Protein AF-A0A3B8STV5-F1 (afdb_monomer_lite)

Structure (mmCIF, N/CA/C/O backbone):
data_AF-A0A3B8STV5-F1
#
_entry.id   AF-A0A3B8STV5-F1
#
loop_
_atom_site.group_PDB
_atom_site.id
_atom_site.type_symbol
_atom_site.label_atom_id
_atom_site.label_alt_id
_atom_site.label_comp_id
_atom_site.label_asym_id
_atom_site.label_entity_id
_atom_site.label_seq_id
_atom_site.pdbx_PDB_ins_code
_atom_site.Cartn_x
_atom_site.Cartn_y
_atom_site.Cartn_z
_atom_site.occupancy
_atom_site.B_iso_or_equiv
_atom_site.auth_seq_id
_atom_site.auth_comp_id
_atom_site.auth_asym_id
_atom_site.auth_atom_id
_atom_site.pdbx_PDB_model_num
ATOM 1 N N . MET A 1 1 ? -71.453 10.300 -43.220 1.00 43.75 1 MET A N 1
ATOM 2 C CA . MET A 1 1 ? -70.550 9.891 -42.126 1.00 43.75 1 MET A CA 1
ATOM 3 C C . MET A 1 1 ? -69.853 11.156 -41.683 1.00 43.75 1 MET A C 1
ATOM 5 O O . MET A 1 1 ? -68.795 11.489 -42.199 1.00 43.75 1 MET A O 1
ATOM 9 N N . ASP A 1 2 ? -70.549 11.920 -40.848 1.00 36.22 2 ASP A N 1
ATOM 10 C CA . ASP A 1 2 ? -70.019 13.140 -40.254 1.00 36.22 2 ASP A CA 1
ATOM 11 C C . ASP A 1 2 ? -69.070 12.731 -39.132 1.00 36.22 2 ASP A C 1
ATOM 13 O O . ASP A 1 2 ? -69.474 12.045 -38.194 1.00 36.22 2 ASP A O 1
ATOM 17 N N . PHE A 1 3 ? -67.793 13.087 -39.267 1.00 41.84 3 PHE A N 1
ATOM 18 C CA . PHE A 1 3 ? -66.842 12.972 -38.170 1.00 41.84 3 PHE A CA 1
ATOM 19 C C . PHE A 1 3 ? -67.103 14.119 -37.197 1.00 41.84 3 PHE A C 1
ATOM 21 O O . PHE A 1 3 ? -66.997 15.297 -37.541 1.00 41.84 3 PHE A O 1
ATOM 28 N N . ASP A 1 4 ? -67.503 13.728 -35.994 1.00 46.12 4 ASP A N 1
ATOM 29 C CA . ASP A 1 4 ? -67.973 14.578 -34.916 1.00 46.12 4 ASP A CA 1
ATOM 30 C C . ASP A 1 4 ? -66.895 15.596 -34.491 1.00 46.12 4 ASP A C 1
ATOM 32 O O . ASP A 1 4 ? -65.868 15.275 -33.894 1.00 46.12 4 ASP A O 1
ATOM 36 N N . THR A 1 5 ? -67.111 16.863 -34.846 1.00 52.78 5 THR A N 1
ATOM 37 C CA . THR A 1 5 ? -66.212 17.989 -34.521 1.00 52.78 5 THR A CA 1
ATOM 38 C C . THR A 1 5 ? -66.166 18.351 -33.028 1.00 52.78 5 THR A C 1
ATOM 40 O O . THR A 1 5 ? -65.400 19.243 -32.645 1.00 52.78 5 THR A O 1
ATOM 43 N N . ASN A 1 6 ? -66.948 17.680 -32.173 1.00 54.12 6 ASN A N 1
ATOM 44 C CA . ASN A 1 6 ? -66.947 17.912 -30.726 1.00 54.12 6 ASN A CA 1
ATOM 45 C C . ASN A 1 6 ? -65.774 17.245 -29.989 1.00 54.12 6 ASN A C 1
ATOM 47 O O . ASN A 1 6 ? -65.261 17.832 -29.033 1.00 54.12 6 ASN A O 1
ATOM 51 N N . ASP A 1 7 ? -65.278 16.096 -30.452 1.00 53.31 7 ASP A N 1
ATOM 52 C CA . ASP A 1 7 ? -64.213 15.373 -29.739 1.00 53.31 7 ASP A CA 1
ATOM 53 C C . ASP A 1 7 ? -62.847 16.067 -29.862 1.00 53.31 7 ASP A C 1
ATOM 55 O O . ASP A 1 7 ? -62.099 16.170 -28.888 1.00 53.31 7 ASP A O 1
ATOM 59 N N . ASN A 1 8 ? -62.554 16.677 -31.017 1.00 51.88 8 ASN A N 1
ATOM 60 C CA . ASN A 1 8 ? -61.321 17.451 -31.210 1.00 51.88 8 ASN A CA 1
ATOM 61 C C . ASN A 1 8 ? -61.283 18.742 -30.374 1.00 51.88 8 ASN A C 1
ATOM 63 O O . ASN A 1 8 ? -60.210 19.153 -29.930 1.00 51.88 8 ASN A O 1
ATOM 67 N N . LYS A 1 9 ? -62.433 19.381 -30.114 1.00 52.81 9 LYS A N 1
ATOM 68 C CA . LYS A 1 9 ? -62.499 20.568 -29.241 1.00 52.81 9 LYS A CA 1
ATOM 69 C C . LYS A 1 9 ? -62.281 20.204 -27.772 1.00 52.81 9 LYS A C 1
ATOM 71 O O . LYS A 1 9 ? -61.619 20.960 -27.063 1.00 52.81 9 LYS A O 1
ATOM 76 N N . ASN A 1 10 ? -62.761 19.036 -27.342 1.00 58.03 10 ASN A N 1
ATOM 77 C CA . ASN A 1 10 ? -62.529 18.533 -25.988 1.00 58.03 10 ASN A CA 1
ATOM 78 C C . ASN A 1 10 ? -61.059 18.160 -25.757 1.00 58.03 10 ASN A C 1
ATOM 80 O O . ASN A 1 10 ? -60.499 18.531 -24.727 1.00 58.03 10 ASN A O 1
ATOM 84 N N . ILE A 1 11 ? -60.399 17.514 -26.725 1.00 60.47 11 ILE A N 1
ATOM 85 C CA . ILE A 1 11 ? -58.975 17.149 -26.607 1.00 60.47 11 ILE A CA 1
ATOM 86 C C . ILE A 1 11 ? -58.087 18.400 -26.547 1.00 60.47 11 ILE A C 1
ATOM 88 O O . ILE A 1 11 ? -57.220 18.500 -25.677 1.00 60.47 11 ILE A O 1
ATOM 92 N N . ILE A 1 12 ? -58.334 19.392 -27.411 1.00 66.44 12 ILE A N 1
ATOM 93 C CA . ILE A 1 12 ? -57.589 20.661 -27.385 1.00 66.44 12 ILE A CA 1
ATOM 94 C C . ILE A 1 12 ? -57.844 21.407 -26.067 1.00 66.44 12 ILE A C 1
ATOM 96 O O . ILE A 1 12 ? -56.900 21.917 -25.464 1.00 66.44 12 ILE A O 1
ATOM 100 N N . GLY A 1 13 ? -59.087 21.419 -25.573 1.00 66.75 13 GLY A N 1
ATOM 101 C CA . GLY A 1 13 ? -59.432 22.017 -24.281 1.00 66.75 13 GLY A CA 1
ATOM 102 C C . GLY A 1 13 ? -58.674 21.387 -23.108 1.00 66.75 13 GLY A C 1
ATOM 103 O O . GLY A 1 13 ? -58.126 22.104 -22.272 1.00 66.75 13 GLY A O 1
ATOM 104 N N . VAL A 1 14 ? -58.564 20.056 -23.080 1.00 66.62 14 VAL A N 1
ATOM 105 C CA . VAL A 1 14 ? -57.832 19.320 -22.036 1.00 66.62 14 VAL A CA 1
ATOM 106 C C . VAL A 1 14 ? -56.326 19.604 -22.090 1.00 66.62 14 VAL A C 1
ATOM 108 O O . VAL A 1 14 ? -55.713 19.823 -21.044 1.00 66.62 14 VAL A O 1
ATOM 111 N N . ILE A 1 15 ? -55.731 19.675 -23.286 1.00 70.06 15 ILE A N 1
ATOM 112 C CA . ILE A 1 15 ? -54.303 19.994 -23.455 1.00 70.06 15 ILE A CA 1
ATOM 113 C C . ILE A 1 15 ? -54.001 21.421 -22.979 1.00 70.06 15 ILE A C 1
ATOM 115 O O . ILE A 1 15 ? -53.024 21.637 -22.263 1.00 70.06 15 ILE A O 1
ATOM 119 N N . VAL A 1 16 ? -54.859 22.392 -23.307 1.00 72.12 16 VAL A N 1
ATOM 120 C CA . VAL A 1 16 ? -54.692 23.787 -22.864 1.00 72.12 16 VAL A CA 1
ATOM 121 C C . VAL A 1 16 ? -54.789 23.901 -21.339 1.00 72.12 16 VAL A C 1
ATOM 123 O O . VAL A 1 16 ? -53.989 24.611 -20.729 1.00 72.12 16 VAL A O 1
ATOM 126 N N . ILE A 1 17 ? -55.706 23.163 -20.705 1.00 71.56 17 ILE A N 1
ATOM 127 C CA . ILE A 1 17 ? -55.832 23.126 -19.239 1.00 71.56 17 ILE A CA 1
ATOM 128 C C . ILE A 1 17 ? -54.584 22.503 -18.596 1.00 71.56 17 ILE A C 1
ATOM 130 O O . ILE A 1 17 ? -54.053 23.062 -17.637 1.00 71.56 17 ILE A O 1
ATOM 134 N N . LEU A 1 18 ? -54.061 21.401 -19.145 1.00 69.44 18 LEU A N 1
ATOM 135 C CA . LEU A 1 18 ? -52.817 20.780 -18.672 1.00 69.44 18 LEU A CA 1
ATOM 136 C C . LEU A 1 18 ? -51.620 21.732 -18.788 1.00 69.44 18 LEU A C 1
ATOM 138 O O . LEU A 1 18 ? -50.868 21.885 -17.825 1.00 69.44 18 LEU A O 1
ATOM 142 N N . CYS A 1 19 ? -51.468 22.433 -19.914 1.00 70.50 19 CYS A N 1
ATOM 143 C CA . CYS A 1 19 ? -50.407 23.428 -20.082 1.00 70.50 19 CYS A CA 1
ATOM 144 C C . CYS A 1 19 ? -50.522 24.579 -19.071 1.00 70.50 19 CYS A C 1
ATOM 146 O O . CYS A 1 19 ? -49.512 24.994 -18.504 1.00 70.50 19 CYS A O 1
ATOM 148 N N . LEU A 1 20 ? -51.736 25.064 -18.791 1.00 70.12 20 LEU A N 1
ATOM 149 C CA . LEU A 1 20 ? -51.958 26.102 -17.780 1.00 70.12 20 LEU A CA 1
ATOM 150 C C . LEU A 1 20 ? -51.598 25.614 -16.368 1.00 70.12 20 LEU A C 1
ATOM 152 O O . LEU A 1 20 ? -50.987 26.366 -15.611 1.00 70.12 20 LEU A O 1
ATOM 156 N N . ILE A 1 21 ? -51.889 24.354 -16.032 1.00 70.44 21 ILE A N 1
ATOM 157 C CA . ILE A 1 21 ? -51.497 23.752 -14.748 1.00 70.44 21 ILE A CA 1
ATOM 158 C C . ILE A 1 21 ? -49.966 23.693 -14.619 1.00 70.44 21 ILE A C 1
ATOM 160 O O . ILE A 1 21 ? -49.429 24.107 -13.592 1.00 70.44 21 ILE A O 1
ATOM 164 N N . PHE A 1 22 ? -49.244 23.267 -15.663 1.00 65.12 22 PHE A N 1
ATOM 165 C CA . PHE A 1 22 ? -47.774 23.232 -15.638 1.00 65.12 22 PHE A CA 1
ATOM 166 C C . PHE A 1 22 ? -47.138 24.628 -15.552 1.00 65.12 22 PHE A C 1
ATOM 168 O O . PHE A 1 22 ? -46.133 24.794 -14.861 1.00 65.12 22 PHE A O 1
ATOM 175 N N . ILE A 1 23 ? -47.739 25.647 -16.176 1.00 69.50 23 ILE A N 1
ATOM 176 C CA . ILE A 1 23 ? -47.278 27.040 -16.064 1.00 69.50 23 ILE A CA 1
ATOM 177 C C . ILE A 1 23 ? -47.503 27.576 -14.644 1.00 69.50 23 ILE A C 1
ATOM 179 O O . ILE A 1 23 ? -46.608 28.211 -14.086 1.00 69.50 23 ILE A O 1
ATOM 183 N N . VAL A 1 24 ? -48.655 27.291 -14.027 1.00 63.97 24 VAL A N 1
ATOM 184 C CA . VAL A 1 24 ? -48.943 27.710 -12.644 1.00 63.97 24 VAL A CA 1
ATOM 185 C C . VAL A 1 24 ? -48.005 27.011 -11.654 1.00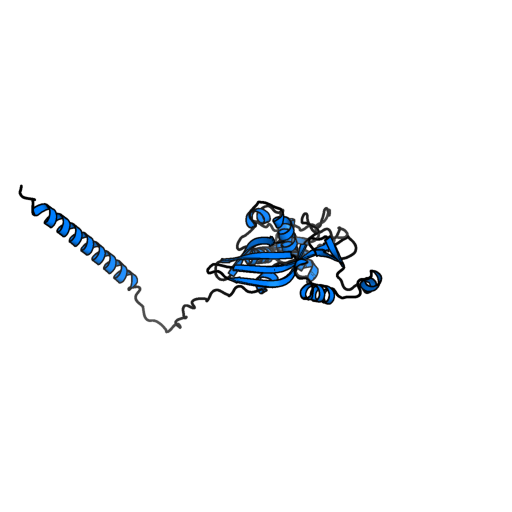 63.97 24 VAL A C 1
ATOM 187 O O . VAL A 1 24 ? -47.423 27.685 -10.806 1.00 63.97 24 VAL A O 1
ATOM 190 N N . ILE A 1 25 ? -47.770 25.701 -11.797 1.00 63.94 25 ILE A N 1
ATOM 191 C CA . ILE A 1 25 ? -46.838 24.950 -10.936 1.00 63.94 25 ILE A CA 1
ATOM 192 C C . ILE A 1 25 ? -45.398 25.457 -11.125 1.00 63.94 25 ILE A C 1
ATOM 194 O O . ILE A 1 25 ? -44.712 25.740 -10.139 1.00 63.94 25 ILE A O 1
ATOM 198 N N . GLY A 1 26 ? -44.960 25.672 -12.369 1.00 55.38 26 GLY A N 1
ATOM 199 C CA . GLY A 1 26 ? -43.635 26.218 -12.681 1.00 55.38 26 GLY A CA 1
ATOM 200 C C . GLY A 1 26 ? -43.421 27.634 -12.136 1.00 55.38 26 GLY A C 1
ATOM 201 O O . GLY A 1 26 ? -42.365 27.928 -11.573 1.00 55.38 26 GLY A O 1
ATOM 202 N N . LEU A 1 27 ? -44.439 28.498 -12.210 1.00 53.44 27 LEU A N 1
ATOM 203 C CA . LEU A 1 27 ? -44.398 29.838 -11.619 1.00 53.44 27 LEU A CA 1
ATOM 204 C C . LEU A 1 27 ? -44.390 29.786 -10.088 1.00 53.44 27 LEU A C 1
ATOM 206 O O . LEU A 1 27 ? -43.652 30.555 -9.475 1.00 53.44 27 LEU A O 1
ATOM 210 N N . THR A 1 28 ? -45.131 28.868 -9.455 1.00 54.84 28 THR A N 1
ATOM 211 C CA . THR A 1 28 ? -45.057 28.696 -7.994 1.00 54.84 28 THR A CA 1
ATOM 212 C C . THR A 1 28 ? -43.688 28.191 -7.540 1.00 54.84 28 THR A C 1
ATOM 214 O O . THR A 1 28 ? -43.182 28.700 -6.545 1.00 54.84 28 THR A O 1
ATOM 217 N N . PHE A 1 29 ? -43.035 27.299 -8.296 1.00 52.25 29 PHE A N 1
ATOM 218 C CA . PHE A 1 29 ? -41.682 26.808 -7.997 1.00 52.25 29 PHE A CA 1
ATOM 219 C C . PHE A 1 29 ? -40.604 27.893 -8.185 1.00 52.25 29 PHE A C 1
ATOM 221 O O . PHE A 1 29 ? -39.670 27.997 -7.389 1.00 52.25 29 PHE A O 1
ATOM 228 N N . LEU A 1 30 ? -40.751 28.766 -9.191 1.00 48.56 30 LEU A N 1
ATOM 229 C CA . LEU A 1 30 ? -39.858 29.915 -9.421 1.00 48.56 30 LEU A CA 1
ATOM 230 C C . LEU A 1 30 ? -40.083 31.072 -8.429 1.00 48.56 30 LEU A C 1
ATOM 232 O O . LEU A 1 30 ? -39.156 31.829 -8.138 1.00 48.56 30 LEU A O 1
ATOM 236 N N . LEU A 1 31 ? -41.297 31.214 -7.887 1.00 44.53 31 LEU A N 1
ATOM 237 C CA . LEU A 1 31 ? -41.623 32.214 -6.864 1.00 44.53 31 LEU A CA 1
ATOM 238 C C . LEU A 1 31 ? -41.222 31.763 -5.449 1.00 44.53 31 LEU A C 1
ATOM 240 O O . LEU A 1 31 ? -40.854 32.617 -4.638 1.00 44.53 31 LEU A O 1
ATOM 244 N N . THR A 1 32 ? -41.229 30.457 -5.149 1.00 47.03 32 THR A N 1
ATOM 245 C CA . THR A 1 32 ? -40.741 29.911 -3.865 1.00 47.03 32 THR A CA 1
ATOM 246 C C . THR A 1 32 ? -39.219 29.783 -3.814 1.00 47.03 32 THR A C 1
ATOM 248 O O . THR A 1 32 ? -38.638 29.988 -2.752 1.00 47.03 32 THR A O 1
ATOM 251 N N . SER A 1 33 ? -38.546 29.580 -4.952 1.00 45.16 33 SER A N 1
ATOM 252 C CA . SER A 1 33 ? -37.073 29.616 -5.042 1.00 45.16 33 SER A CA 1
ATOM 253 C C . SER A 1 33 ? -36.473 31.035 -5.017 1.00 45.16 33 SER A C 1
ATOM 255 O O . SER A 1 33 ? -35.255 31.182 -4.929 1.00 45.16 33 SER A O 1
ATOM 257 N N . LYS A 1 34 ? -37.299 32.098 -5.020 1.00 43.03 34 LYS A N 1
ATOM 258 C CA . LYS A 1 34 ? -36.852 33.508 -4.959 1.00 43.03 34 LYS A CA 1
ATOM 259 C C . LYS A 1 34 ? -37.259 34.294 -3.703 1.00 43.03 34 LYS A C 1
ATOM 261 O O . LYS A 1 34 ? -37.147 35.521 -3.697 1.00 43.03 34 LYS A O 1
ATOM 266 N N . LYS A 1 35 ? -37.673 33.645 -2.607 1.00 35.12 35 LYS A N 1
ATOM 267 C CA . LYS A 1 35 ? -37.913 34.341 -1.324 1.00 35.12 35 LYS A CA 1
ATOM 268 C C . LYS A 1 35 ? -37.429 33.556 -0.102 1.00 35.12 35 LYS A C 1
ATOM 270 O O . LYS A 1 35 ? -38.228 33.060 0.680 1.00 35.12 35 LYS A O 1
ATOM 275 N N . VAL A 1 36 ? -36.125 33.611 0.149 1.00 36.84 36 VAL A N 1
ATOM 276 C CA . VAL A 1 36 ? -35.648 33.884 1.513 1.00 36.84 36 VAL A CA 1
ATOM 277 C C . VAL A 1 36 ? -35.170 35.333 1.493 1.00 36.84 36 VAL A C 1
ATOM 279 O O . VAL A 1 36 ? -34.159 35.658 0.877 1.00 36.84 36 VAL A O 1
ATOM 282 N N . LYS A 1 37 ? -35.988 36.236 2.047 1.00 33.50 37 LYS A N 1
ATOM 283 C CA . LYS A 1 37 ? -35.688 37.668 2.108 1.00 33.50 37 LYS A CA 1
ATOM 284 C C . LYS A 1 37 ? -34.666 37.944 3.208 1.00 33.50 37 LYS A C 1
ATOM 286 O O . LYS A 1 37 ? -34.852 37.568 4.358 1.00 33.50 37 LYS A O 1
ATOM 291 N N . GLN A 1 38 ? -33.647 38.675 2.790 1.00 28.52 38 GLN A N 1
ATOM 292 C CA . GLN A 1 38 ? -32.702 39.475 3.550 1.00 28.52 38 GLN A CA 1
ATOM 293 C C . GLN A 1 38 ? -33.406 40.300 4.649 1.00 28.52 38 GLN A C 1
ATOM 295 O O . GLN A 1 38 ? -34.305 41.090 4.358 1.00 28.52 38 GLN A O 1
ATOM 300 N N . SER A 1 39 ? -32.984 40.111 5.901 1.00 30.09 39 SER A N 1
ATOM 301 C CA . SER A 1 39 ? -33.065 41.120 6.960 1.00 30.09 39 SER A CA 1
ATOM 302 C C . SER A 1 39 ? -31.682 41.762 7.033 1.00 30.09 39 SER A C 1
ATOM 304 O O . SER A 1 39 ? -30.700 41.063 7.270 1.00 30.09 39 SER A O 1
ATOM 306 N N . GLU A 1 40 ? -31.587 43.064 6.773 1.00 33.19 40 GLU A N 1
ATOM 307 C CA . GLU A 1 40 ? -30.342 43.823 6.898 1.00 33.19 40 GLU A CA 1
ATOM 308 C C . GLU A 1 40 ? -29.926 43.944 8.369 1.00 33.19 40 GLU A C 1
ATOM 310 O O . GLU A 1 40 ? -30.540 44.674 9.143 1.00 33.19 40 GLU A O 1
ATOM 315 N N . SER A 1 41 ? -28.833 43.275 8.735 1.00 30.39 41 SER A N 1
ATOM 316 C CA . SER A 1 41 ? -27.881 43.795 9.715 1.00 30.39 41 SER A CA 1
ATOM 317 C C . SER A 1 41 ? -26.471 43.240 9.452 1.00 30.39 41 SER A C 1
ATOM 319 O O . SER A 1 41 ? -26.221 42.041 9.510 1.00 30.39 41 SER A O 1
ATOM 321 N N . ASN A 1 42 ? -25.559 44.178 9.176 1.00 28.22 42 ASN A N 1
ATOM 322 C CA . ASN A 1 42 ? -24.099 44.086 9.033 1.00 28.22 42 ASN A CA 1
ATOM 323 C C . ASN A 1 42 ? -23.507 43.343 7.809 1.00 28.22 42 ASN A C 1
ATOM 325 O O . ASN A 1 42 ? -23.879 42.208 7.509 1.00 28.22 42 ASN A O 1
ATOM 329 N N . PRO A 1 43 ? -22.528 43.956 7.103 1.00 32.03 43 PRO A N 1
ATOM 330 C CA . PRO A 1 43 ? -21.916 43.377 5.914 1.00 32.03 43 PRO A CA 1
ATOM 331 C C . PRO A 1 43 ? -20.980 42.240 6.329 1.00 32.03 43 PRO A C 1
ATOM 333 O O . PRO A 1 43 ? -19.809 42.450 6.635 1.00 32.03 43 PRO A O 1
ATOM 336 N N . THR A 1 44 ? -21.501 41.017 6.337 1.00 36.72 44 THR A N 1
ATOM 337 C CA . THR A 1 44 ? -20.660 39.823 6.420 1.00 36.72 44 THR A CA 1
ATOM 338 C C . THR A 1 44 ? -20.295 39.431 4.996 1.00 36.72 44 THR A C 1
ATOM 340 O O . THR A 1 44 ? -21.172 39.246 4.153 1.00 36.72 44 THR A O 1
ATOM 343 N N . ALA A 1 45 ? -18.993 39.391 4.719 1.00 36.03 45 ALA A N 1
ATOM 344 C CA . ALA A 1 45 ? -18.409 39.119 3.414 1.00 36.03 45 ALA A CA 1
ATOM 345 C C . ALA A 1 45 ? -19.103 37.950 2.693 1.00 36.03 45 ALA A C 1
ATOM 347 O O . ALA A 1 45 ? -19.197 36.843 3.225 1.00 36.03 45 ALA A O 1
ATOM 348 N N . ILE A 1 46 ? -19.551 38.193 1.460 1.00 34.41 46 ILE A N 1
ATOM 349 C CA . ILE A 1 46 ? -19.991 37.142 0.544 1.00 34.41 46 ILE A CA 1
ATOM 350 C C . ILE A 1 46 ? -18.760 36.273 0.265 1.00 34.41 46 ILE A C 1
ATOM 352 O O . ILE A 1 46 ? -17.881 36.663 -0.506 1.00 34.41 46 ILE A O 1
ATOM 356 N N . LYS A 1 47 ? -18.668 35.105 0.911 1.00 39.81 47 LYS A N 1
ATOM 357 C CA . LYS A 1 47 ? -17.763 34.052 0.453 1.00 39.81 47 LYS A CA 1
ATOM 358 C C . LYS A 1 47 ? -18.245 33.635 -0.931 1.00 39.81 47 LYS A C 1
ATOM 360 O O . LYS A 1 47 ? -19.395 33.226 -1.091 1.00 39.81 47 LYS A O 1
ATOM 365 N N . LYS A 1 48 ? -17.368 33.775 -1.926 1.00 35.22 48 LYS A N 1
ATOM 366 C CA . LYS A 1 48 ? -17.510 33.079 -3.204 1.00 35.22 48 LYS A CA 1
ATOM 367 C C . LYS A 1 48 ? -17.808 31.613 -2.890 1.00 35.22 48 LYS A C 1
ATOM 369 O O . LYS A 1 48 ? -17.137 31.022 -2.049 1.00 35.22 48 LYS A O 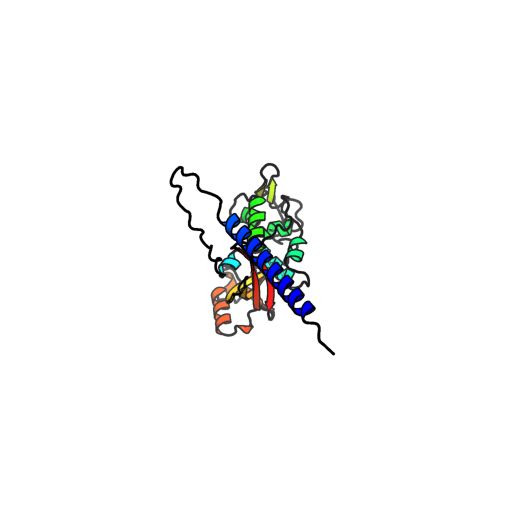1
ATOM 374 N N . ILE A 1 49 ? -18.824 31.054 -3.539 1.00 40.84 49 ILE A N 1
ATOM 375 C CA . ILE A 1 49 ? -18.913 29.605 -3.670 1.00 40.84 49 ILE A CA 1
ATOM 376 C C . ILE A 1 49 ? -17.756 29.267 -4.600 1.00 40.84 49 ILE A C 1
ATOM 378 O O . ILE A 1 49 ? -17.855 29.456 -5.812 1.00 40.84 49 ILE A O 1
ATOM 382 N N . ASP A 1 50 ? -16.624 28.900 -4.009 1.00 37.12 50 ASP A N 1
ATOM 383 C CA . ASP A 1 50 ? -15.575 28.222 -4.741 1.00 37.12 50 ASP A CA 1
ATOM 384 C C . ASP A 1 50 ? -16.222 26.935 -5.251 1.00 37.12 50 ASP A C 1
ATOM 386 O O . ASP A 1 50 ? -16.519 26.018 -4.487 1.00 37.12 50 ASP A O 1
ATOM 390 N N . THR A 1 51 ? -16.528 26.883 -6.546 1.00 42.69 51 THR A N 1
ATOM 391 C CA . THR A 1 51 ? -16.524 25.611 -7.263 1.00 42.69 51 THR A CA 1
ATOM 392 C C . THR A 1 51 ? -15.138 25.039 -7.015 1.00 42.69 51 THR A C 1
ATOM 394 O O . THR A 1 51 ? -14.187 25.452 -7.680 1.00 42.69 51 THR A O 1
ATOM 397 N N . GLU A 1 52 ? -14.997 24.197 -5.988 1.00 47.41 52 GLU A N 1
ATOM 398 C CA . GLU A 1 52 ? -13.778 23.431 -5.769 1.00 47.41 52 GLU A CA 1
ATOM 399 C C . GLU A 1 52 ? -13.560 22.636 -7.049 1.00 47.41 52 GLU A C 1
ATOM 401 O O . GLU A 1 52 ? -14.271 21.680 -7.355 1.00 47.41 52 GLU A O 1
ATOM 406 N N . VAL A 1 53 ? -12.621 23.117 -7.857 1.00 56.16 53 VAL A N 1
ATOM 407 C CA . VAL A 1 53 ? -12.107 22.378 -8.994 1.00 56.16 53 VAL A CA 1
ATOM 408 C C . VAL A 1 53 ? -11.555 21.095 -8.396 1.00 56.16 53 VAL A C 1
ATOM 410 O O . VAL A 1 53 ? -10.646 21.161 -7.567 1.00 56.16 53 VAL A O 1
ATOM 413 N N . ALA A 1 54 ? -12.145 19.955 -8.762 1.00 60.84 54 ALA A N 1
ATOM 414 C CA . ALA A 1 54 ? -11.693 18.655 -8.294 1.00 60.84 54 ALA A CA 1
ATOM 415 C C . ALA A 1 54 ? -10.167 18.580 -8.423 1.00 60.84 54 ALA A C 1
ATOM 417 O O . ALA A 1 54 ? -9.610 18.898 -9.483 1.00 60.84 54 ALA A O 1
ATOM 418 N N . LYS A 1 55 ? -9.487 18.224 -7.325 1.00 72.88 55 LYS A N 1
ATOM 419 C CA . LYS A 1 55 ? -8.028 18.081 -7.308 1.00 72.88 55 LYS A CA 1
ATOM 420 C C . LYS A 1 55 ? -7.634 17.167 -8.476 1.00 72.88 55 LYS A C 1
ATOM 422 O O . LYS A 1 55 ? -8.306 16.162 -8.674 1.00 72.88 55 LYS A O 1
ATOM 427 N N . PRO A 1 56 ? -6.596 17.482 -9.270 1.00 82.38 56 PRO A N 1
ATOM 428 C CA . PRO A 1 56 ? -6.193 16.615 -10.372 1.00 82.38 56 PRO A CA 1
ATOM 429 C C . PRO A 1 56 ? -5.599 15.302 -9.851 1.00 82.38 56 PRO A C 1
ATOM 431 O O . PRO A 1 56 ? -4.865 15.304 -8.862 1.00 82.38 56 PRO A O 1
ATOM 434 N N . LEU A 1 57 ? -5.868 14.189 -10.545 1.00 90.56 57 LEU A N 1
ATOM 435 C CA . LEU A 1 57 ? -5.179 12.920 -10.295 1.00 90.56 57 LEU A CA 1
ATOM 436 C C . LEU A 1 57 ? -3.696 13.094 -10.633 1.00 90.56 57 LEU A C 1
ATOM 438 O O . LEU A 1 57 ? -3.358 13.546 -11.735 1.00 90.56 57 LEU A O 1
ATOM 442 N N . THR A 1 58 ? -2.825 12.761 -9.682 1.00 92.00 58 THR A N 1
ATOM 443 C CA . THR A 1 58 ? -1.367 12.878 -9.816 1.00 92.00 58 THR A CA 1
ATOM 444 C C . THR A 1 58 ? -0.673 11.666 -9.204 1.00 92.00 58 THR A C 1
ATOM 446 O O . THR A 1 58 ? -1.265 10.946 -8.404 1.00 92.00 58 THR A O 1
ATOM 449 N N . GLU A 1 59 ? 0.608 11.483 -9.521 1.00 93.25 59 GLU A N 1
ATOM 450 C CA . GLU A 1 59 ? 1.456 10.436 -8.933 1.00 93.25 59 GLU A CA 1
ATOM 451 C C . GLU A 1 59 ? 1.548 10.497 -7.399 1.00 93.25 59 GLU A C 1
ATOM 453 O O . GLU A 1 59 ? 1.848 9.491 -6.766 1.00 93.25 59 GLU A O 1
ATOM 458 N N . GLN A 1 60 ? 1.224 11.639 -6.778 1.00 92.38 60 GLN A N 1
ATOM 459 C CA . GLN A 1 60 ? 1.20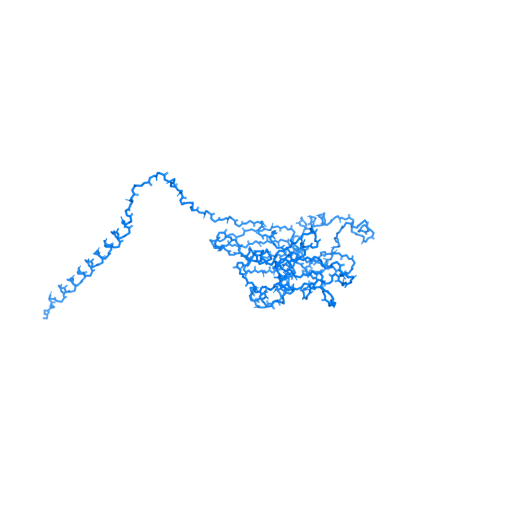9 11.775 -5.319 1.00 92.38 60 GLN A CA 1
ATOM 460 C C . GLN A 1 60 ? 0.227 10.817 -4.638 1.00 92.38 60 GLN A C 1
ATOM 462 O O . GLN A 1 60 ? 0.401 10.511 -3.460 1.00 92.38 60 GLN A O 1
ATOM 467 N N . GLU A 1 61 ? -0.790 10.333 -5.354 1.00 94.00 61 GLU A N 1
ATOM 468 C CA . GLU A 1 61 ? -1.720 9.338 -4.818 1.00 94.00 61 GLU A CA 1
ATOM 469 C C . GLU A 1 61 ? -1.030 7.989 -4.540 1.00 94.00 61 GLU A C 1
ATOM 471 O O . GLU A 1 61 ? -1.446 7.273 -3.631 1.00 94.00 61 GLU A O 1
ATOM 476 N N . LEU A 1 62 ? 0.074 7.679 -5.234 1.00 94.69 62 LEU A N 1
ATOM 477 C CA . LEU A 1 62 ? 0.897 6.495 -4.963 1.00 94.69 62 LEU A CA 1
ATOM 478 C C . LEU A 1 62 ? 1.673 6.627 -3.645 1.00 94.69 62 LEU A C 1
ATOM 480 O O . LEU A 1 62 ? 1.864 5.635 -2.948 1.00 94.69 62 LEU A O 1
ATOM 484 N N . ASN A 1 63 ? 2.065 7.846 -3.256 1.00 92.56 63 ASN A N 1
ATOM 485 C CA . ASN A 1 63 ? 2.841 8.099 -2.031 1.00 92.56 63 ASN A CA 1
ATOM 486 C C . ASN A 1 63 ? 2.041 7.842 -0.746 1.00 92.56 63 ASN A C 1
ATOM 488 O O . ASN A 1 63 ? 2.612 7.792 0.342 1.00 92.56 63 ASN A O 1
ATOM 492 N N . LYS A 1 64 ? 0.717 7.698 -0.856 1.00 93.06 64 LYS A N 1
ATOM 493 C CA . LYS A 1 64 ? -0.141 7.297 0.262 1.00 93.06 64 LYS A CA 1
ATOM 494 C C . LYS A 1 64 ? 0.003 5.808 0.598 1.00 93.06 64 LYS A C 1
ATOM 496 O O . LYS A 1 64 ? -0.347 5.406 1.703 1.00 93.06 64 LYS A O 1
ATOM 501 N N . LEU A 1 65 ? 0.481 4.989 -0.342 1.00 95.31 65 LEU A N 1
ATOM 502 C CA . LEU A 1 65 ? 0.555 3.537 -0.201 1.00 95.31 65 LEU A CA 1
ATOM 503 C C . LEU A 1 65 ? 1.849 3.141 0.516 1.00 95.31 65 LEU A C 1
ATOM 505 O O . LEU A 1 65 ? 2.933 3.177 -0.062 1.00 95.31 65 LEU A O 1
ATOM 509 N N . ASN A 1 66 ? 1.730 2.754 1.784 1.00 92.12 66 ASN A N 1
ATOM 510 C CA . ASN A 1 66 ? 2.852 2.220 2.554 1.00 92.12 66 ASN A CA 1
ATOM 511 C C . ASN A 1 66 ? 3.186 0.767 2.160 1.00 92.12 66 ASN A C 1
ATOM 513 O O . ASN A 1 66 ? 2.483 0.114 1.386 1.00 92.12 66 ASN A O 1
ATOM 517 N N . ASP A 1 67 ? 4.251 0.237 2.758 1.00 89.19 67 ASP A N 1
ATOM 518 C CA . ASP A 1 67 ? 4.703 -1.140 2.557 1.00 89.19 67 ASP A CA 1
ATOM 519 C C . ASP A 1 67 ? 3.619 -2.197 2.803 1.00 89.19 67 ASP A C 1
ATOM 521 O O . ASP A 1 67 ? 3.528 -3.166 2.046 1.00 89.19 67 ASP A O 1
ATOM 525 N N . GLY A 1 68 ? 2.793 -2.015 3.838 1.00 91.00 68 GLY A N 1
ATOM 526 C CA . GLY A 1 68 ? 1.684 -2.917 4.141 1.00 91.00 68 GLY A CA 1
ATOM 527 C C . GLY A 1 68 ? 0.667 -2.949 3.003 1.00 91.00 68 GLY A C 1
ATOM 528 O O . GLY A 1 68 ? 0.270 -4.026 2.557 1.00 91.00 68 GLY A O 1
ATOM 529 N N . PHE A 1 69 ? 0.317 -1.782 2.462 1.00 94.50 69 PHE A N 1
ATOM 530 C CA . PHE A 1 69 ? -0.553 -1.672 1.292 1.00 94.50 69 PHE A CA 1
ATOM 531 C C . PHE A 1 69 ? 0.030 -2.359 0.065 1.00 94.50 69 PHE A C 1
ATOM 533 O O . PHE A 1 69 ? -0.662 -3.143 -0.578 1.00 94.50 69 PHE A O 1
ATOM 540 N N . LEU A 1 70 ? 1.306 -2.129 -0.246 1.00 95.12 70 LEU A N 1
ATOM 541 C CA . LEU A 1 70 ? 1.947 -2.749 -1.409 1.00 95.12 70 LEU A CA 1
ATOM 542 C C . LEU A 1 70 ? 2.028 -4.283 -1.280 1.00 95.12 70 LEU A C 1
ATOM 544 O O . LEU A 1 70 ? 1.938 -4.983 -2.288 1.00 95.12 70 LEU A O 1
ATOM 548 N N . ARG A 1 71 ? 2.143 -4.829 -0.061 1.00 93.50 71 ARG A N 1
ATOM 549 C CA . ARG A 1 71 ? 2.040 -6.281 0.207 1.00 93.50 71 ARG A CA 1
ATOM 550 C C . ARG A 1 71 ? 0.623 -6.813 0.020 1.00 93.50 71 ARG A C 1
ATOM 552 O O . ARG A 1 71 ? 0.430 -7.876 -0.578 1.00 93.50 71 ARG A O 1
ATOM 559 N N . ALA A 1 72 ? -0.370 -6.085 0.523 1.00 94.88 72 ALA A N 1
ATOM 560 C CA . ALA A 1 72 ? -1.766 -6.477 0.382 1.00 94.88 72 ALA A CA 1
ATOM 561 C C . ALA A 1 72 ? -2.235 -6.408 -1.072 1.00 94.88 72 ALA A C 1
ATOM 563 O O . ALA A 1 72 ? -2.927 -7.319 -1.501 1.00 94.88 72 ALA A O 1
ATOM 564 N N . LEU A 1 73 ? -1.807 -5.413 -1.854 1.00 96.25 73 LEU A N 1
ATOM 565 C CA . LEU A 1 73 ? -2.132 -5.325 -3.282 1.00 96.25 73 LEU A CA 1
ATOM 566 C C . LEU A 1 73 ? -1.485 -6.449 -4.101 1.00 96.25 73 LEU A C 1
ATOM 568 O O . LEU A 1 73 ? -2.136 -7.022 -4.973 1.00 96.25 73 LEU A O 1
ATOM 572 N N . TYR A 1 74 ? -0.242 -6.829 -3.783 1.00 94.12 74 TYR A N 1
ATOM 573 C CA . TYR A 1 74 ? 0.362 -8.033 -4.359 1.00 94.12 74 TYR A CA 1
ATOM 574 C C . TYR A 1 74 ? -0.488 -9.277 -4.055 1.00 94.12 74 TYR A C 1
ATOM 576 O O . TYR A 1 74 ? -0.841 -10.027 -4.960 1.00 94.12 74 TYR A O 1
ATOM 584 N N . SER A 1 75 ? -0.869 -9.469 -2.791 1.00 92.69 75 SER A N 1
ATOM 585 C CA . SER A 1 75 ? -1.658 -10.632 -2.365 1.00 92.69 75 SER A CA 1
ATOM 586 C C . SER A 1 75 ? -3.065 -10.633 -2.996 1.00 92.69 75 SER A C 1
ATOM 588 O O . SER A 1 75 ? -3.521 -11.660 -3.496 1.00 92.69 75 SER A O 1
ATOM 590 N N . TYR A 1 76 ? -3.708 -9.464 -3.064 1.00 94.81 76 TYR A N 1
ATOM 591 C CA . TYR A 1 76 ? -4.991 -9.214 -3.724 1.00 94.81 76 TYR A CA 1
ATOM 592 C C . TYR A 1 76 ? -4.987 -9.586 -5.209 1.00 94.81 76 TYR A C 1
ATOM 594 O O . TYR A 1 76 ? -5.952 -10.187 -5.675 1.00 94.81 76 TYR A O 1
ATOM 602 N N . SER A 1 77 ? -3.897 -9.299 -5.934 1.00 92.00 77 SER A N 1
ATOM 603 C CA . SER A 1 77 ? -3.799 -9.551 -7.384 1.00 92.00 77 SER A CA 1
ATOM 604 C C . SER A 1 77 ? -3.947 -11.027 -7.789 1.00 92.00 77 SER A C 1
ATOM 606 O O . SER A 1 77 ? -4.063 -11.342 -8.968 1.00 92.00 77 SER A O 1
ATOM 608 N N . THR A 1 78 ? -3.956 -11.934 -6.808 1.00 86.31 78 THR A N 1
ATOM 609 C CA . THR A 1 78 ? -4.156 -13.381 -6.987 1.00 86.31 78 THR A CA 1
ATOM 610 C C . THR A 1 78 ? -5.558 -13.865 -6.600 1.00 86.31 78 THR A C 1
ATOM 612 O O . THR A 1 78 ? -5.805 -15.069 -6.549 1.00 86.31 78 THR A O 1
ATOM 615 N N . THR A 1 79 ? -6.477 -12.944 -6.305 1.00 87.69 79 THR A N 1
ATOM 616 C CA . THR A 1 79 ? -7.839 -13.235 -5.837 1.00 87.69 79 THR A CA 1
ATOM 617 C C . THR A 1 79 ? -8.888 -12.810 -6.864 1.00 87.69 79 THR A C 1
ATOM 619 O O . THR A 1 79 ? -8.629 -11.956 -7.702 1.00 87.69 79 THR A O 1
ATOM 622 N N . GLU A 1 80 ? -10.088 -13.389 -6.782 1.00 90.00 80 GLU A N 1
ATOM 623 C CA . GLU A 1 80 ? -11.232 -13.021 -7.639 1.00 90.00 80 GLU A CA 1
ATOM 624 C C . GLU A 1 80 ? -12.226 -12.070 -6.939 1.00 90.00 80 GLU A C 1
ATOM 626 O O . GLU A 1 80 ? -13.280 -11.742 -7.482 1.00 90.00 80 GLU A O 1
ATOM 631 N N . THR A 1 81 ? -11.936 -11.661 -5.701 1.00 92.56 81 THR A N 1
ATOM 632 C CA . THR A 1 81 ? -12.789 -10.755 -4.915 1.00 92.56 81 THR A CA 1
ATOM 633 C C . THR A 1 81 ? -12.549 -9.299 -5.292 1.00 92.56 81 THR A C 1
ATOM 635 O O . THR A 1 81 ? -11.486 -8.979 -5.801 1.00 92.56 81 THR A O 1
ATOM 638 N N . ASP A 1 82 ? -13.483 -8.395 -4.984 1.00 94.44 82 ASP A N 1
ATOM 639 C CA . ASP A 1 82 ? -13.212 -6.957 -5.094 1.00 94.44 82 ASP A CA 1
ATOM 640 C C . ASP A 1 82 ? -12.237 -6.473 -4.005 1.00 94.44 82 ASP A C 1
ATOM 642 O O . ASP A 1 82 ? -12.182 -7.031 -2.903 1.00 94.44 82 ASP A O 1
ATOM 646 N N . LEU A 1 83 ? -11.481 -5.410 -4.307 1.00 95.44 83 LEU A N 1
ATOM 647 C CA . LEU A 1 83 ? -10.433 -4.882 -3.429 1.00 95.44 83 LEU A CA 1
ATOM 648 C C . LEU A 1 83 ? -10.943 -4.541 -2.025 1.00 95.44 83 LEU A C 1
ATOM 650 O O . LEU A 1 83 ? -10.297 -4.881 -1.034 1.00 95.44 83 LEU A O 1
ATOM 654 N N . ILE A 1 84 ? -12.097 -3.881 -1.909 1.00 94.31 84 ILE A N 1
ATOM 655 C CA . ILE A 1 84 ? -12.616 -3.454 -0.604 1.00 94.31 84 ILE A CA 1
ATOM 656 C C . ILE A 1 84 ? -13.038 -4.657 0.229 1.00 94.31 84 ILE A C 1
ATOM 658 O O . ILE A 1 84 ? -12.724 -4.702 1.421 1.00 94.31 84 ILE A O 1
ATOM 662 N N . THR A 1 85 ? -13.691 -5.646 -0.373 1.00 95.38 85 THR A N 1
ATOM 663 C CA . THR A 1 85 ? -14.043 -6.898 0.301 1.00 95.38 85 THR A CA 1
ATOM 664 C C . THR A 1 85 ? -12.792 -7.654 0.729 1.00 95.38 85 THR A C 1
ATOM 666 O O . THR A 1 85 ? -12.714 -8.078 1.883 1.00 95.38 85 THR A O 1
ATOM 669 N N . TYR A 1 86 ? -11.784 -7.771 -0.143 1.00 96.00 86 TYR A N 1
ATOM 670 C CA . TYR A 1 86 ? -10.508 -8.403 0.192 1.00 96.00 86 TYR A CA 1
ATOM 671 C C . TYR A 1 86 ? -9.864 -7.746 1.422 1.00 96.00 86 TYR A C 1
ATOM 673 O O . TYR A 1 86 ? -9.610 -8.415 2.425 1.00 96.00 86 TYR A O 1
ATOM 681 N N . LEU A 1 87 ? -9.677 -6.421 1.389 1.00 95.88 87 LEU A N 1
ATOM 682 C CA . LEU A 1 87 ? -9.040 -5.676 2.481 1.00 95.88 87 LEU A CA 1
ATOM 683 C C . LEU A 1 87 ? -9.883 -5.688 3.768 1.00 95.88 87 LEU A C 1
ATOM 685 O O . LEU A 1 87 ? -9.340 -5.724 4.873 1.00 95.88 87 LEU A O 1
ATOM 689 N N . SER A 1 88 ? -11.213 -5.697 3.647 1.00 95.19 88 SER A N 1
ATOM 690 C CA . SER A 1 88 ? -12.128 -5.775 4.794 1.00 95.19 88 SER A CA 1
ATOM 691 C C . SER A 1 88 ? -12.123 -7.146 5.470 1.00 95.19 88 SER A C 1
ATOM 693 O O . SER A 1 88 ? -12.430 -7.226 6.660 1.00 95.19 88 SER A O 1
ATOM 695 N N . ASN A 1 89 ? -11.737 -8.205 4.758 1.00 94.88 89 ASN A N 1
ATOM 696 C CA . ASN A 1 89 ? -11.641 -9.564 5.296 1.00 94.88 89 ASN A CA 1
ATOM 697 C C . ASN A 1 89 ? -10.281 -9.883 5.933 1.00 94.88 89 ASN A C 1
ATOM 699 O O . ASN A 1 89 ? -10.139 -10.935 6.556 1.00 94.88 89 ASN A O 1
ATOM 703 N N . LEU A 1 90 ? -9.298 -8.984 5.828 1.00 93.75 90 LEU A N 1
ATOM 704 C CA . LEU A 1 90 ? -8.032 -9.112 6.547 1.00 93.75 90 LEU A CA 1
ATOM 705 C C . LEU A 1 90 ? -8.254 -9.135 8.069 1.00 93.75 90 LEU A C 1
ATOM 707 O O . LEU A 1 90 ? -9.200 -8.535 8.598 1.00 93.75 90 LEU A O 1
ATOM 711 N N . ASN A 1 91 ? -7.360 -9.801 8.796 1.00 92.94 91 ASN A N 1
ATOM 712 C CA . ASN A 1 91 ? -7.393 -9.779 10.255 1.00 92.94 91 ASN A CA 1
ATOM 713 C C . ASN A 1 91 ? -7.006 -8.386 10.799 1.00 92.94 91 ASN A C 1
ATOM 715 O O . ASN A 1 91 ? -6.458 -7.545 10.082 1.00 92.94 91 ASN A O 1
ATOM 719 N N . ASN A 1 92 ? -7.317 -8.107 12.071 1.00 93.75 92 ASN A N 1
ATOM 720 C CA . ASN A 1 92 ? -7.108 -6.768 12.637 1.00 93.75 92 ASN A CA 1
ATOM 721 C C . ASN A 1 92 ? -5.630 -6.338 12.590 1.00 93.75 92 ASN A C 1
ATOM 723 O O . ASN A 1 92 ? -5.333 -5.193 12.263 1.00 93.75 92 ASN A O 1
ATOM 727 N N . ASN A 1 93 ? -4.709 -7.276 12.819 1.00 92.00 93 ASN A N 1
ATOM 728 C CA . ASN A 1 93 ? -3.269 -7.040 12.798 1.00 92.00 93 ASN A CA 1
ATOM 729 C C . ASN A 1 93 ? -2.781 -6.597 11.403 1.00 92.00 93 ASN A C 1
ATOM 731 O O . ASN A 1 93 ? -2.095 -5.586 11.259 1.00 92.00 93 ASN A O 1
ATOM 735 N N . GLN A 1 94 ? -3.226 -7.290 10.351 1.00 93.25 94 GLN A N 1
ATOM 736 C CA . GLN A 1 94 ? -2.970 -6.909 8.960 1.00 93.25 94 GLN A CA 1
ATOM 737 C C . GLN A 1 94 ? -3.544 -5.525 8.643 1.00 93.25 94 GLN A C 1
ATOM 739 O O . GLN A 1 94 ? -2.865 -4.704 8.030 1.00 93.25 94 GLN A O 1
ATOM 744 N N . LYS A 1 95 ? -4.766 -5.222 9.092 1.00 94.88 95 LYS A N 1
ATOM 745 C CA . LYS A 1 95 ? -5.391 -3.913 8.856 1.00 94.88 95 LYS A CA 1
ATOM 746 C C . LYS A 1 95 ? -4.669 -2.770 9.575 1.00 94.88 95 LYS A C 1
ATOM 748 O O . LYS A 1 95 ? -4.510 -1.702 8.989 1.00 94.88 95 LYS A O 1
ATOM 753 N N . LEU A 1 96 ? -4.191 -2.985 10.803 1.00 94.62 96 LEU A N 1
ATOM 754 C CA . LEU A 1 96 ? -3.321 -2.033 11.505 1.00 94.62 96 LEU A CA 1
ATOM 755 C C . LEU A 1 96 ? -2.026 -1.789 10.716 1.00 94.62 96 LEU A C 1
ATOM 757 O O . LEU A 1 96 ? -1.582 -0.645 10.606 1.00 94.62 96 LEU A O 1
ATOM 761 N N . TYR A 1 97 ? -1.464 -2.832 10.096 1.00 92.88 97 TYR A N 1
ATOM 762 C CA . TYR A 1 97 ? -0.289 -2.696 9.238 1.00 92.88 97 TYR A CA 1
ATOM 763 C C . TYR A 1 97 ? -0.563 -1.869 7.974 1.00 92.88 97 TYR A C 1
ATOM 765 O O . TYR A 1 97 ? 0.204 -0.952 7.677 1.00 92.88 97 TYR A O 1
ATOM 773 N N . LEU A 1 98 ? -1.697 -2.092 7.295 1.00 93.94 98 LEU A N 1
ATOM 774 C CA . LEU A 1 98 ? -2.160 -1.210 6.208 1.00 93.94 98 LEU A CA 1
ATOM 775 C C . LEU A 1 98 ? -2.330 0.238 6.679 1.00 93.94 98 LEU A C 1
ATOM 777 O O . LEU A 1 98 ? -2.041 1.179 5.945 1.00 93.94 98 LEU A O 1
ATOM 781 N N . GLY A 1 99 ? -2.773 0.402 7.923 1.00 93.25 99 GLY A N 1
ATOM 782 C CA . GLY A 1 99 ? -2.945 1.662 8.634 1.00 93.25 99 GLY A CA 1
ATOM 783 C C . GLY A 1 99 ? -1.668 2.414 9.006 1.00 93.25 99 GLY A C 1
ATOM 784 O O . GLY A 1 99 ? -1.760 3.512 9.558 1.00 93.25 99 GLY A O 1
ATOM 785 N N . ASP A 1 100 ? -0.498 1.855 8.682 1.00 91.44 100 ASP A N 1
ATOM 786 C CA . ASP A 1 100 ? 0.826 2.417 8.956 1.00 91.44 100 ASP A CA 1
ATOM 787 C C . ASP A 1 100 ? 1.236 2.398 10.441 1.00 91.44 100 ASP A C 1
ATOM 789 O O . ASP A 1 100 ? 1.977 3.265 10.910 1.00 91.44 100 ASP A O 1
ATOM 793 N N . ILE A 1 101 ? 0.789 1.384 11.195 1.00 92.69 101 ILE A N 1
ATOM 794 C CA . ILE A 1 101 ? 1.165 1.187 12.610 1.00 92.69 101 ILE A CA 1
ATOM 795 C C . ILE A 1 101 ? 2.690 1.170 12.833 1.00 92.69 101 ILE A C 1
ATOM 797 O O . ILE A 1 101 ? 3.179 1.593 13.879 1.00 92.69 101 ILE A O 1
ATOM 801 N N . MET A 1 102 ? 3.470 0.761 11.826 1.00 89.19 102 MET A N 1
ATOM 802 C CA . MET A 1 102 ? 4.934 0.699 11.898 1.00 89.19 102 MET A CA 1
ATOM 803 C C . MET A 1 102 ? 5.608 2.075 12.014 1.00 89.19 102 MET A C 1
ATOM 805 O O . MET A 1 102 ? 6.768 2.143 12.430 1.00 89.19 102 MET A O 1
ATOM 809 N N . LYS A 1 103 ? 4.897 3.184 11.749 1.00 87.88 103 LYS A N 1
ATOM 810 C CA . LYS A 1 103 ? 5.382 4.540 12.069 1.00 87.88 103 LYS A CA 1
ATOM 811 C C . LYS A 1 103 ? 5.729 4.713 13.543 1.00 87.88 103 LYS A C 1
ATOM 813 O O . LYS A 1 103 ? 6.648 5.470 13.848 1.00 87.88 103 LYS A O 1
ATOM 818 N N . VAL A 1 104 ? 5.047 3.991 14.436 1.00 86.75 104 VAL A N 1
ATOM 819 C CA . VAL A 1 104 ? 5.337 4.011 15.875 1.00 86.75 104 VAL A CA 1
ATOM 820 C C . VAL A 1 104 ? 6.793 3.613 16.140 1.00 86.75 104 VAL A C 1
ATOM 822 O O . VAL A 1 104 ? 7.491 4.313 16.870 1.00 86.75 104 VAL A O 1
ATOM 825 N N . LYS A 1 105 ? 7.284 2.562 15.464 1.00 82.38 105 LYS A N 1
ATOM 826 C CA . LYS A 1 105 ? 8.689 2.120 15.513 1.00 82.38 105 LYS A CA 1
ATOM 827 C C . LYS A 1 105 ? 9.621 3.132 14.846 1.00 82.38 105 LYS A C 1
ATOM 829 O O . LYS A 1 105 ? 10.594 3.568 15.451 1.00 82.38 105 LYS A O 1
ATOM 834 N N . ASN A 1 106 ? 9.331 3.491 13.596 1.00 78.19 106 ASN A N 1
ATOM 835 C CA . ASN A 1 106 ? 10.281 4.218 12.746 1.00 78.19 106 ASN A CA 1
ATOM 836 C C . ASN A 1 106 ? 10.536 5.654 13.214 1.00 78.19 106 ASN A C 1
ATOM 838 O O . ASN A 1 106 ? 11.650 6.153 13.077 1.00 78.19 106 ASN A O 1
ATOM 842 N N . ASN A 1 107 ? 9.517 6.305 13.777 1.00 77.56 107 ASN A N 1
ATOM 843 C CA . ASN A 1 107 ? 9.603 7.703 14.193 1.00 77.56 107 ASN A CA 1
ATOM 844 C C . ASN A 1 107 ? 9.698 7.863 15.715 1.00 77.56 107 ASN A C 1
ATOM 846 O O . ASN A 1 107 ? 9.844 8.986 16.192 1.00 77.56 107 ASN A O 1
ATOM 850 N N . ASN A 1 108 ? 9.610 6.762 16.472 1.00 71.69 108 ASN A N 1
ATOM 851 C CA . ASN A 1 108 ? 9.513 6.765 17.931 1.00 71.69 108 ASN A CA 1
ATOM 852 C C . ASN A 1 108 ? 8.398 7.704 18.446 1.00 71.69 108 ASN A C 1
ATOM 854 O O . ASN A 1 108 ? 8.589 8.489 19.377 1.00 71.69 108 ASN A O 1
ATOM 858 N N . THR A 1 109 ? 7.236 7.664 17.788 1.00 79.12 109 THR A N 1
ATOM 859 C CA . THR A 1 109 ? 6.067 8.513 18.076 1.00 79.12 109 THR A CA 1
ATOM 860 C C . THR A 1 109 ? 4.857 7.667 18.452 1.00 79.12 109 THR A C 1
ATOM 862 O O . THR A 1 109 ? 4.701 6.563 17.936 1.00 79.12 109 THR A O 1
ATOM 865 N N . SER A 1 110 ? 3.950 8.191 19.283 1.00 83.81 110 SER A N 1
ATOM 866 C CA . SER A 1 110 ? 2.620 7.590 19.416 1.00 83.81 110 SER A CA 1
ATOM 867 C C . SER A 1 110 ? 1.807 7.807 18.139 1.00 83.81 110 SER A C 1
ATOM 869 O O . SER A 1 110 ? 1.989 8.792 17.421 1.00 83.81 110 SER A O 1
ATOM 871 N N . LEU A 1 111 ? 0.912 6.867 17.855 1.00 92.81 111 LEU A N 1
ATOM 872 C CA . LEU A 1 111 ? -0.070 6.969 16.780 1.00 92.81 111 LEU A CA 1
ATOM 873 C C . LEU A 1 111 ? -1.438 6.660 17.378 1.00 92.81 111 LEU A C 1
ATOM 875 O O . LEU A 1 111 ? -1.549 5.706 18.148 1.00 92.81 111 LEU A O 1
ATOM 879 N N . SER A 1 112 ? -2.469 7.441 17.066 1.00 95.56 112 SER A N 1
ATOM 880 C CA . SER A 1 112 ? -3.816 7.127 17.544 1.00 95.56 112 SER A CA 1
ATOM 881 C C . SER A 1 112 ? -4.531 6.160 16.599 1.00 95.56 112 SER A C 1
ATOM 883 O O . SER A 1 112 ? -4.275 6.121 15.392 1.00 95.56 112 SER A O 1
ATOM 885 N N . ILE A 1 113 ? -5.497 5.406 17.124 1.00 96.31 113 ILE A N 1
ATOM 886 C CA . ILE A 1 113 ? -6.403 4.599 16.294 1.00 96.31 113 ILE A CA 1
ATOM 887 C C . ILE A 1 113 ? -7.176 5.455 15.280 1.00 96.31 113 ILE A C 1
ATOM 889 O O . ILE A 1 113 ? -7.487 4.991 14.184 1.00 96.31 113 ILE A O 1
ATOM 893 N N . ALA A 1 114 ? -7.453 6.719 15.614 1.00 95.69 114 ALA A N 1
ATOM 894 C CA . ALA A 1 114 ? -8.086 7.662 14.701 1.00 95.69 114 ALA A CA 1
ATOM 895 C C . ALA A 1 114 ? -7.168 8.012 13.520 1.00 95.69 114 ALA A C 1
ATOM 897 O O . ALA A 1 114 ? -7.640 8.044 12.386 1.00 95.69 114 ALA A O 1
ATOM 898 N N . ASP A 1 115 ? -5.865 8.199 13.754 1.00 94.94 115 ASP A N 1
ATOM 899 C CA . ASP A 1 115 ? -4.891 8.460 12.685 1.00 94.94 115 ASP A CA 1
ATOM 900 C C . ASP A 1 115 ? -4.802 7.279 11.719 1.00 94.94 115 ASP A C 1
ATOM 902 O O . ASP A 1 115 ? -4.853 7.464 10.504 1.00 94.94 115 ASP A O 1
ATOM 906 N N . ILE A 1 116 ? -4.749 6.056 12.253 1.00 95.44 116 ILE A N 1
ATOM 907 C CA . ILE A 1 116 ? -4.754 4.822 11.457 1.00 95.44 116 ILE A CA 1
ATOM 908 C C . ILE A 1 116 ? -6.012 4.738 10.586 1.00 95.44 116 ILE A C 1
ATOM 910 O O . ILE A 1 116 ? -5.921 4.514 9.376 1.00 95.44 116 ILE A O 1
ATOM 914 N N . LYS A 1 117 ? -7.192 4.956 11.178 1.00 96.12 117 LYS A N 1
ATOM 915 C CA . LYS A 1 117 ? -8.459 4.963 10.436 1.00 96.12 117 LYS A CA 1
ATOM 916 C C . LYS A 1 117 ? -8.473 6.036 9.353 1.00 96.12 117 LYS A C 1
ATOM 918 O O . LYS A 1 117 ? -8.859 5.750 8.224 1.00 96.12 117 LYS A O 1
ATOM 923 N N . ASN A 1 118 ? -8.011 7.244 9.667 1.00 94.88 118 ASN A N 1
ATOM 924 C CA . ASN A 1 118 ? -7.951 8.346 8.713 1.00 94.88 118 ASN A CA 1
ATOM 925 C C . ASN A 1 118 ? -6.995 8.045 7.553 1.00 94.88 118 ASN A C 1
ATOM 927 O O . ASN A 1 118 ? -7.345 8.318 6.409 1.00 94.88 118 ASN A O 1
ATOM 931 N N . ASN A 1 119 ? -5.832 7.436 7.810 1.00 94.25 119 ASN A N 1
ATOM 932 C CA . ASN A 1 119 ? -4.908 7.011 6.753 1.00 94.25 119 ASN A CA 1
ATOM 933 C C . ASN A 1 119 ? -5.597 6.070 5.760 1.00 94.25 119 ASN A C 1
ATOM 935 O O . ASN A 1 119 ? -5.482 6.250 4.550 1.00 94.25 119 ASN A O 1
ATOM 939 N N . LEU A 1 120 ? -6.364 5.107 6.266 1.00 95.38 120 LEU A N 1
ATOM 940 C CA . LEU A 1 120 ? -7.071 4.139 5.433 1.00 95.38 120 LEU A CA 1
ATOM 941 C C . LEU A 1 120 ? -8.254 4.745 4.698 1.00 95.38 120 LEU A C 1
ATOM 943 O O . LEU A 1 120 ? -8.413 4.489 3.510 1.00 95.38 120 LEU A O 1
ATOM 947 N N . ILE A 1 121 ? -9.041 5.592 5.356 1.00 94.75 121 ILE A N 1
ATOM 948 C CA . ILE A 1 121 ? -10.139 6.323 4.715 1.00 94.75 121 ILE A CA 1
ATOM 949 C C . ILE A 1 121 ? -9.594 7.234 3.604 1.00 94.75 121 ILE A C 1
ATOM 951 O O . ILE A 1 121 ? -10.194 7.319 2.538 1.00 94.75 121 ILE A O 1
ATOM 955 N N . ASN A 1 122 ? -8.423 7.846 3.790 1.00 93.44 122 ASN A N 1
ATOM 956 C CA . ASN A 1 122 ? -7.777 8.681 2.770 1.00 93.44 122 ASN A CA 1
ATOM 957 C C . ASN A 1 122 ? -7.289 7.901 1.536 1.00 93.44 122 ASN A C 1
ATOM 959 O O . ASN A 1 122 ? -6.990 8.522 0.509 1.00 93.44 122 ASN A O 1
ATOM 963 N N . ILE A 1 123 ? -7.167 6.575 1.647 1.00 95.44 123 ILE A N 1
ATOM 964 C CA . ILE A 1 123 ? -6.767 5.676 0.559 1.00 95.44 123 ILE A CA 1
ATOM 965 C C . ILE A 1 123 ? -7.993 4.991 -0.044 1.00 95.44 123 ILE A C 1
ATOM 967 O O . ILE A 1 123 ? -8.130 4.977 -1.256 1.00 95.44 123 ILE A O 1
ATOM 971 N N . LEU A 1 124 ? -8.885 4.440 0.777 1.00 95.06 124 LEU A N 1
ATOM 972 C CA . LEU A 1 124 ? -9.980 3.553 0.363 1.00 95.06 124 LEU A CA 1
ATOM 973 C C . LEU A 1 124 ? -11.348 4.238 0.331 1.00 95.06 124 LEU A C 1
ATOM 975 O O . LEU A 1 124 ? -12.303 3.697 -0.217 1.00 95.06 124 LEU A O 1
ATOM 979 N N . GLY A 1 125 ? -11.481 5.397 0.975 1.00 92.12 125 GLY A N 1
ATOM 980 C CA . GLY A 1 125 ? -12.765 6.071 1.166 1.00 92.12 125 GLY A CA 1
ATOM 981 C C . GLY A 1 125 ? -13.716 5.373 2.140 1.00 92.12 125 GLY A C 1
ATOM 982 O O . GLY A 1 125 ? -14.872 5.779 2.222 1.00 92.12 125 GLY A O 1
ATOM 983 N N . ASN A 1 126 ? -13.269 4.336 2.857 1.00 88.88 126 ASN A N 1
ATOM 984 C CA . ASN A 1 126 ? -14.117 3.520 3.726 1.00 88.88 126 ASN A CA 1
ATOM 985 C C . ASN A 1 126 ? -13.403 3.092 5.023 1.00 88.88 126 ASN A C 1
ATOM 987 O O . ASN A 1 126 ? -12.184 2.911 5.033 1.00 88.88 126 ASN A O 1
ATOM 991 N N . ASP A 1 127 ? -14.170 2.885 6.102 1.00 91.62 127 ASP A N 1
ATOM 992 C CA . ASP A 1 127 ? -13.687 2.216 7.317 1.00 91.62 127 ASP A CA 1
ATOM 993 C C . ASP A 1 127 ? -13.765 0.696 7.112 1.00 91.62 127 ASP A C 1
ATOM 995 O O . ASP A 1 127 ? -14.844 0.106 7.053 1.00 91.62 127 ASP A O 1
ATOM 999 N N . ILE A 1 128 ? -12.604 0.043 7.044 1.00 94.62 128 ILE A N 1
ATOM 1000 C CA . ILE A 1 128 ? -12.482 -1.421 6.931 1.00 94.62 128 ILE A CA 1
ATOM 1001 C C . ILE A 1 128 ? -12.631 -2.142 8.290 1.00 94.62 128 ILE A C 1
ATOM 1003 O O . ILE A 1 128 ? -12.177 -3.276 8.471 1.00 94.62 128 ILE A O 1
ATOM 1007 N N . SER A 1 129 ? -13.300 -1.493 9.250 1.00 94.25 129 SER A N 1
ATOM 1008 C CA . SER A 1 129 ? -13.667 -1.996 10.580 1.00 94.25 129 SER A CA 1
ATOM 1009 C C . SER A 1 129 ? -12.471 -2.345 11.468 1.00 94.25 129 SER A C 1
ATOM 1011 O O . SER A 1 129 ? -12.411 -3.429 12.051 1.00 94.25 129 SER A O 1
ATOM 1013 N N . ILE A 1 130 ? -11.513 -1.422 11.578 1.00 94.19 130 ILE A N 1
ATOM 1014 C CA . ILE A 1 130 ? -10.340 -1.591 12.453 1.00 94.19 130 ILE A CA 1
ATOM 1015 C C . ILE A 1 130 ? -10.694 -1.348 13.913 1.00 94.19 130 ILE A C 1
ATOM 1017 O O . ILE A 1 130 ? -11.440 -0.418 14.246 1.00 94.19 130 ILE A O 1
ATOM 1021 N N . LYS A 1 131 ? -10.085 -2.158 14.779 1.00 95.31 131 LYS A N 1
ATOM 1022 C CA . LYS A 1 131 ? -10.155 -2.052 16.233 1.00 95.31 131 LYS A CA 1
ATOM 1023 C C . LYS A 1 131 ? -8.803 -1.653 16.819 1.00 95.31 131 LYS A C 1
ATOM 1025 O O . LYS A 1 131 ? -7.756 -2.074 16.331 1.00 95.31 131 LYS A O 1
ATOM 1030 N N . GLY A 1 132 ? -8.852 -0.857 17.884 1.00 95.81 132 GLY A N 1
ATOM 1031 C CA . GLY A 1 132 ? -7.695 -0.610 18.736 1.00 95.81 132 GLY A CA 1
ATOM 1032 C C . GLY A 1 132 ? -7.434 -1.840 19.595 1.00 95.81 132 GLY A C 1
ATOM 1033 O O . GLY A 1 132 ? -8.159 -2.085 20.554 1.00 95.81 132 GLY A O 1
ATOM 1034 N N . GLU A 1 133 ? -6.453 -2.634 19.193 1.00 95.81 133 GLU A N 1
ATOM 1035 C CA . GLU A 1 133 ? -6.002 -3.852 19.862 1.00 95.81 133 GLU A CA 1
ATOM 1036 C C . GLU A 1 133 ? -4.485 -3.923 19.695 1.00 95.81 133 GLU A C 1
ATOM 1038 O O . GLU A 1 133 ? -3.943 -3.326 18.766 1.00 95.81 133 GLU A O 1
ATOM 1043 N N . ASP A 1 134 ? -3.803 -4.645 20.575 1.00 94.81 134 ASP A N 1
ATOM 1044 C CA . ASP A 1 134 ? -2.362 -4.842 20.472 1.00 94.81 134 ASP A CA 1
ATOM 1045 C C . ASP A 1 134 ? -1.941 -5.389 19.095 1.00 94.81 134 ASP A C 1
ATOM 1047 O O . ASP A 1 134 ? -2.623 -6.223 18.494 1.00 94.81 134 ASP A O 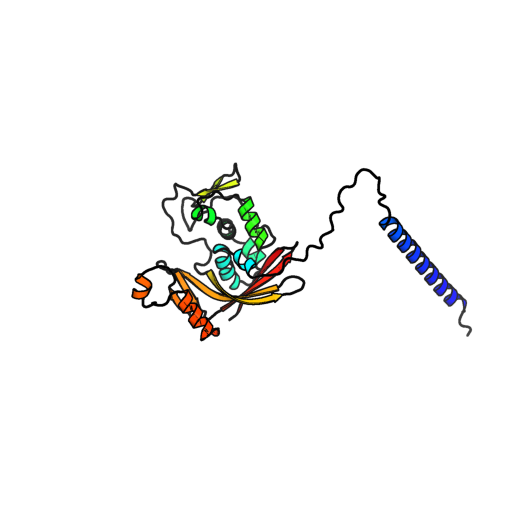1
ATOM 1051 N N . TYR A 1 135 ? -0.791 -4.928 18.607 1.00 92.50 135 TYR A N 1
ATOM 1052 C CA . TYR A 1 135 ? -0.226 -5.339 17.325 1.00 92.50 135 TYR A CA 1
ATOM 1053 C C . TYR A 1 135 ? 0.927 -6.321 17.540 1.00 92.50 135 TYR A C 1
ATOM 1055 O O . TYR A 1 135 ? 1.874 -6.044 18.284 1.00 92.50 135 TYR A O 1
ATOM 1063 N N . TYR A 1 136 ? 0.860 -7.456 16.851 1.00 88.75 136 TYR A N 1
ATOM 1064 C CA . TYR A 1 136 ? 1.799 -8.573 16.959 1.00 88.75 136 TYR A CA 1
ATOM 1065 C C . TYR A 1 136 ? 2.585 -8.731 15.654 1.00 88.75 136 TYR A C 1
ATOM 1067 O O . TYR A 1 136 ? 2.097 -8.404 14.575 1.00 88.75 136 TYR A O 1
ATOM 1075 N N . ILE A 1 137 ? 3.807 -9.251 15.719 1.00 81.56 137 ILE A N 1
ATOM 1076 C CA . ILE A 1 137 ? 4.572 -9.631 14.523 1.00 81.56 137 ILE A CA 1
ATOM 1077 C C . ILE A 1 137 ? 4.798 -11.140 14.575 1.00 81.56 137 ILE A C 1
ATOM 1079 O O . ILE A 1 137 ? 5.277 -11.659 15.581 1.00 81.56 137 ILE A O 1
ATOM 1083 N N . GLY A 1 138 ? 4.441 -11.836 13.493 1.00 76.69 138 GLY A N 1
ATOM 1084 C CA . GLY A 1 138 ? 4.491 -13.296 13.429 1.00 76.69 138 GLY A CA 1
ATOM 1085 C C . GLY A 1 138 ? 3.703 -13.959 14.564 1.00 76.69 138 GLY A C 1
ATOM 1086 O O . GLY A 1 138 ? 2.639 -13.485 14.955 1.00 76.69 138 GLY A O 1
ATOM 1087 N N . GLU A 1 139 ? 4.259 -15.039 15.108 1.00 73.06 139 GLU A N 1
ATOM 1088 C CA . GLU A 1 139 ? 3.683 -15.815 16.217 1.00 73.06 139 GLU A CA 1
ATOM 1089 C C . GLU A 1 139 ? 4.232 -15.385 17.595 1.00 73.06 139 GLU A C 1
ATOM 1091 O O . GLU A 1 139 ? 4.392 -16.209 18.493 1.00 73.06 139 GLU A O 1
ATOM 1096 N N . ALA A 1 140 ? 4.585 -14.107 17.771 1.00 79.12 140 ALA A N 1
ATOM 1097 C CA . ALA A 1 140 ? 5.146 -13.626 19.034 1.00 79.12 140 ALA A CA 1
ATOM 1098 C C . ALA A 1 140 ? 4.148 -13.751 20.203 1.00 79.12 140 ALA A C 1
ATOM 1100 O O . ALA A 1 140 ? 2.978 -13.391 20.079 1.00 79.12 140 ALA A O 1
ATOM 1101 N N . GLU A 1 141 ? 4.631 -14.198 21.367 1.00 82.75 141 GLU A N 1
ATOM 1102 C CA . GLU A 1 141 ? 3.815 -14.301 22.590 1.00 82.75 141 GLU A CA 1
ATOM 1103 C C . GLU A 1 141 ? 3.469 -12.931 23.187 1.00 82.75 141 GLU A C 1
ATOM 1105 O O . GLU A 1 141 ? 2.450 -12.775 23.860 1.00 82.75 141 GLU A O 1
ATOM 1110 N N . GLN A 1 142 ? 4.324 -11.935 22.953 1.00 88.44 142 GLN A N 1
ATOM 1111 C CA . GLN A 1 142 ? 4.125 -10.567 23.409 1.00 88.44 142 GLN A CA 1
ATOM 1112 C C . GLN A 1 142 ? 3.863 -9.635 22.227 1.00 88.44 142 GLN A C 1
ATOM 1114 O O . GLN A 1 142 ? 4.457 -9.812 21.158 1.00 88.44 142 GLN A O 1
ATOM 1119 N N . PRO A 1 143 ? 3.023 -8.602 22.408 1.00 90.81 143 PRO A N 1
ATOM 1120 C CA . PRO A 1 143 ? 2.763 -7.649 21.348 1.00 90.81 143 PRO A CA 1
ATOM 1121 C C . PRO A 1 143 ? 4.007 -6.822 21.053 1.00 90.81 143 PRO A C 1
ATOM 1123 O O . PRO A 1 143 ? 4.744 -6.427 21.957 1.00 90.81 143 PRO A O 1
ATOM 1126 N N . PHE A 1 144 ? 4.209 -6.519 19.778 1.00 89.88 144 PHE A N 1
ATOM 1127 C CA . PHE A 1 144 ? 5.268 -5.622 19.340 1.00 89.88 144 PHE A CA 1
ATOM 1128 C C . PHE A 1 144 ? 4.928 -4.161 19.671 1.00 89.88 144 PHE A C 1
ATOM 1130 O O . PHE A 1 144 ? 5.783 -3.382 20.095 1.00 89.88 144 PHE A O 1
ATOM 1137 N N . ILE A 1 145 ? 3.657 -3.785 19.506 1.00 92.75 145 ILE A N 1
ATOM 1138 C CA . ILE A 1 145 ? 3.138 -2.449 19.815 1.00 92.75 145 ILE A CA 1
ATOM 1139 C C . ILE A 1 145 ? 1.877 -2.621 20.668 1.00 92.75 145 ILE A C 1
ATOM 1141 O O . ILE A 1 145 ? 0.931 -3.292 20.254 1.00 92.75 145 ILE A O 1
ATOM 1145 N N . LYS A 1 146 ? 1.873 -2.012 21.858 1.00 94.50 146 LYS A N 1
ATOM 1146 C CA . LYS A 1 146 ? 0.758 -2.053 22.813 1.00 94.50 146 LYS A CA 1
ATOM 1147 C C . LYS A 1 146 ? -0.256 -0.954 22.499 1.00 94.50 146 LYS A C 1
ATOM 1149 O O . LYS A 1 146 ? 0.127 0.186 22.217 1.00 94.50 146 LYS A O 1
ATOM 1154 N N . TYR A 1 147 ? -1.537 -1.289 22.586 1.00 96.94 147 TYR A N 1
ATOM 1155 C CA . TYR A 1 147 ? -2.647 -0.350 22.493 1.00 96.94 147 TYR A CA 1
ATOM 1156 C C . TYR A 1 147 ? -3.107 0.081 23.889 1.00 96.94 147 TYR A C 1
ATOM 1158 O O . TYR A 1 147 ? -3.303 -0.737 24.784 1.00 96.94 147 TYR A O 1
ATOM 1166 N N . ASN A 1 148 ? -3.304 1.383 24.076 1.00 96.06 148 ASN A N 1
ATOM 1167 C CA . ASN A 1 148 ? -3.861 1.954 25.292 1.00 96.06 148 ASN A CA 1
ATOM 1168 C C . ASN A 1 148 ? -5.323 2.351 25.047 1.00 96.06 148 ASN A C 1
ATOM 1170 O O . ASN A 1 148 ? -5.615 3.300 24.321 1.00 96.06 148 ASN A O 1
ATOM 1174 N N . ASP A 1 149 ? -6.247 1.634 25.679 1.00 94.81 149 ASP A N 1
ATOM 1175 C CA . ASP A 1 149 ? -7.692 1.852 25.558 1.00 94.81 149 ASP A CA 1
ATOM 1176 C C . ASP A 1 149 ? -8.175 3.178 26.163 1.00 94.81 149 ASP A C 1
ATOM 1178 O O . ASP A 1 149 ? -9.176 3.740 25.720 1.00 94.81 149 ASP A O 1
ATOM 1182 N N . THR A 1 150 ? -7.444 3.700 27.145 1.00 95.06 150 THR A N 1
ATOM 1183 C CA . THR A 1 150 ? -7.794 4.910 27.888 1.00 95.06 150 THR A CA 1
ATOM 1184 C C . THR A 1 150 ? -7.623 6.156 27.026 1.00 95.06 150 THR A C 1
ATOM 1186 O O . THR A 1 150 ? -8.413 7.093 27.142 1.00 95.06 150 THR A O 1
ATOM 1189 N N . ASN A 1 151 ? -6.604 6.186 26.162 1.00 93.94 151 ASN A N 1
ATOM 1190 C CA . ASN A 1 151 ? -6.326 7.332 25.291 1.00 93.94 151 ASN A CA 1
ATOM 1191 C C . ASN A 1 151 ? -6.359 7.014 23.785 1.00 93.94 151 ASN A C 1
ATOM 1193 O O . ASN A 1 151 ? -6.229 7.929 22.975 1.00 93.94 151 ASN A O 1
ATOM 1197 N N . GLY A 1 152 ? -6.576 5.755 23.402 1.00 95.94 152 GLY A N 1
ATOM 1198 C CA . GLY A 1 152 ? -6.667 5.327 22.009 1.00 95.94 152 GLY A CA 1
ATOM 1199 C C . GLY A 1 152 ? -5.337 5.354 21.254 1.00 95.94 152 GLY A C 1
ATOM 1200 O O . GLY A 1 152 ? -5.350 5.453 20.024 1.00 95.94 152 GLY A O 1
ATOM 1201 N N . GLU A 1 153 ? -4.205 5.309 21.960 1.00 96.19 153 GLU A N 1
ATOM 1202 C CA . GLU A 1 153 ? -2.866 5.410 21.375 1.00 96.19 153 GLU A CA 1
ATOM 1203 C C . GLU A 1 153 ? -2.118 4.078 21.345 1.00 96.19 153 GLU A C 1
ATOM 1205 O O . GLU A 1 153 ? -2.235 3.239 22.235 1.00 96.19 153 GLU A O 1
ATOM 1210 N N . PHE A 1 154 ? -1.260 3.945 20.342 1.00 95.88 154 PHE A N 1
ATOM 1211 C CA . PHE A 1 154 ? -0.300 2.866 20.191 1.00 95.88 154 PHE A CA 1
ATOM 1212 C C . PHE A 1 154 ? 1.100 3.310 20.608 1.00 95.88 154 PHE A C 1
ATOM 1214 O O . PHE A 1 154 ? 1.531 4.419 20.269 1.00 95.88 154 PHE A O 1
ATOM 1221 N N . LYS A 1 155 ? 1.828 2.438 21.313 1.00 92.31 155 LYS A N 1
ATOM 1222 C CA . LYS A 1 155 ? 3.219 2.665 21.737 1.00 92.31 155 LYS A CA 1
ATOM 1223 C C . LYS A 1 155 ? 4.056 1.399 21.593 1.00 92.31 155 LYS A C 1
ATOM 1225 O O . LYS A 1 155 ? 3.539 0.293 21.739 1.00 92.31 155 LYS A O 1
ATOM 1230 N N . ILE A 1 156 ? 5.350 1.572 21.317 1.00 90.62 156 ILE A N 1
ATOM 1231 C CA . ILE A 1 156 ? 6.310 0.460 21.273 1.00 90.62 156 ILE A CA 1
ATOM 1232 C C . ILE A 1 156 ? 6.241 -0.301 22.599 1.00 90.62 156 ILE A C 1
ATOM 1234 O O . ILE A 1 156 ? 6.243 0.314 23.668 1.00 90.62 156 ILE A O 1
ATOM 1238 N N . ASN A 1 157 ? 6.169 -1.629 22.531 1.00 90.56 157 ASN A N 1
ATOM 1239 C CA . ASN A 1 157 ? 6.337 -2.454 23.714 1.00 90.56 157 ASN A CA 1
ATOM 1240 C C . ASN A 1 157 ? 7.833 -2.594 24.027 1.00 90.56 157 ASN A C 1
ATOM 1242 O O . ASN A 1 157 ? 8.540 -3.331 23.348 1.00 90.56 157 ASN A O 1
ATOM 1246 N N . GLU A 1 158 ? 8.311 -1.902 25.061 1.00 85.88 158 GLU A N 1
ATOM 1247 C CA . GLU A 1 158 ? 9.718 -1.969 25.491 1.00 85.88 158 GLU A CA 1
ATOM 1248 C C . GLU A 1 158 ? 10.130 -3.363 25.996 1.00 85.88 158 GLU A C 1
ATOM 1250 O O . GLU A 1 158 ? 11.311 -3.692 25.990 1.00 85.88 158 GLU A O 1
ATOM 1255 N N . GLU A 1 159 ? 9.163 -4.191 26.399 1.00 83.31 159 GLU A N 1
ATOM 1256 C CA . GLU A 1 159 ? 9.385 -5.564 26.875 1.00 83.31 159 GLU A CA 1
ATOM 1257 C C . GLU A 1 159 ? 9.457 -6.583 25.727 1.00 83.31 159 GLU A C 1
ATOM 1259 O O . GLU A 1 159 ? 9.683 -7.767 25.967 1.00 83.31 159 GLU A O 1
ATOM 1264 N N . TYR A 1 160 ? 9.255 -6.152 24.477 1.00 81.38 160 TYR A N 1
ATOM 1265 C CA . TYR A 1 160 ? 9.356 -7.040 23.326 1.00 81.38 160 TYR A CA 1
ATOM 1266 C C . TYR A 1 160 ? 10.819 -7.431 23.091 1.00 81.38 160 TYR A C 1
ATOM 1268 O O . TYR A 1 160 ? 11.588 -6.711 22.455 1.00 81.38 160 TYR A O 1
ATOM 1276 N N . GLU A 1 161 ? 11.207 -8.587 23.623 1.00 65.06 161 GLU A N 1
ATOM 1277 C CA . GLU A 1 161 ? 12.585 -9.077 23.544 1.00 65.06 161 GLU A CA 1
ATOM 1278 C C . GLU A 1 161 ? 12.865 -9.879 22.270 1.00 65.06 161 GLU A C 1
ATOM 1280 O O . GLU A 1 161 ? 14.011 -9.926 21.832 1.00 65.06 161 GLU A O 1
ATOM 1285 N N . ASN A 1 162 ? 11.850 -10.506 21.659 1.00 56.84 162 ASN A N 1
ATOM 1286 C CA . ASN A 1 162 ? 12.038 -11.405 20.522 1.00 56.84 162 ASN A CA 1
ATOM 1287 C C . ASN A 1 162 ? 10.786 -11.534 19.648 1.00 56.84 162 ASN A C 1
ATOM 1289 O O . ASN A 1 162 ? 9.726 -11.950 20.107 1.00 56.84 162 ASN A O 1
ATOM 1293 N N . GLY A 1 163 ? 10.970 -11.332 18.349 1.00 52.41 163 GLY A N 1
ATOM 1294 C CA . GLY A 1 163 ? 10.153 -11.980 17.332 1.00 52.41 163 GLY A CA 1
ATOM 1295 C C . GLY A 1 163 ? 10.757 -11.765 15.956 1.00 52.41 163 GLY A C 1
ATOM 1296 O O . GLY A 1 163 ? 11.541 -10.840 15.744 1.00 52.41 163 GLY A O 1
ATOM 1297 N N . SER A 1 164 ? 10.464 -12.680 15.037 1.00 52.41 164 SER A N 1
ATOM 1298 C CA . SER A 1 164 ? 10.995 -12.596 13.680 1.00 52.41 164 SER A CA 1
ATOM 1299 C C . SER A 1 164 ? 10.474 -11.337 12.991 1.00 52.41 164 SER A C 1
ATOM 1301 O O . SER A 1 164 ? 9.289 -11.041 13.117 1.00 52.41 164 SER A O 1
ATOM 1303 N N . ASP A 1 165 ? 11.287 -10.686 12.159 1.00 51.03 165 ASP A N 1
ATOM 1304 C CA . ASP A 1 165 ? 10.834 -9.617 11.251 1.00 51.03 165 ASP A CA 1
ATOM 1305 C C . ASP A 1 165 ? 9.840 -10.113 10.170 1.00 51.03 165 ASP A C 1
ATOM 1307 O O . ASP A 1 165 ? 9.520 -9.382 9.229 1.00 51.03 165 ASP A O 1
ATOM 1311 N N . GLN A 1 166 ? 9.335 -11.353 10.265 1.00 52.91 166 GLN A N 1
ATOM 1312 C CA . GLN A 1 166 ? 8.277 -11.853 9.392 1.00 52.91 166 GLN A CA 1
ATOM 1313 C C . GLN A 1 166 ? 6.969 -11.119 9.706 1.00 52.91 166 GLN A C 1
ATOM 1315 O O . GLN A 1 166 ? 6.195 -11.455 10.601 1.00 52.91 166 GLN A O 1
ATOM 1320 N N . LEU A 1 167 ? 6.782 -10.035 8.961 1.00 57.38 167 LEU A N 1
ATOM 1321 C CA . LEU A 1 167 ? 5.638 -9.145 9.007 1.00 57.38 167 LEU A CA 1
ATOM 1322 C C . LEU A 1 167 ? 4.372 -9.864 8.551 1.00 57.38 167 LEU A C 1
ATOM 1324 O O . LEU A 1 167 ? 4.153 -9.979 7.351 1.00 57.38 167 LEU A O 1
ATOM 1328 N N . THR A 1 168 ? 3.483 -10.157 9.504 1.00 60.78 168 THR A N 1
ATOM 1329 C CA . THR A 1 168 ? 2.044 -10.428 9.296 1.00 60.78 168 THR A CA 1
ATOM 1330 C C . THR A 1 168 ? 1.728 -11.631 8.387 1.00 60.78 168 THR A C 1
ATOM 1332 O O . THR A 1 168 ? 2.574 -12.108 7.646 1.00 60.78 168 THR A O 1
ATOM 1335 N N . ASP A 1 169 ? 0.486 -12.119 8.364 1.00 63.34 169 ASP A N 1
ATOM 1336 C CA . ASP A 1 169 ? 0.078 -13.184 7.419 1.00 63.34 169 ASP A CA 1
ATOM 1337 C C . ASP A 1 169 ? -0.002 -12.703 5.948 1.00 63.34 169 ASP A C 1
ATOM 1339 O O . ASP A 1 169 ? -0.646 -13.331 5.108 1.00 63.34 169 ASP A O 1
ATOM 1343 N N . LEU A 1 170 ? 0.560 -11.534 5.625 1.00 77.25 170 LEU A N 1
ATOM 1344 C CA . LEU A 1 170 ? 0.657 -11.038 4.252 1.00 77.25 170 LEU A CA 1
ATOM 1345 C C . LEU A 1 170 ? 1.882 -11.635 3.556 1.00 77.25 170 LEU A C 1
ATOM 1347 O O . LEU A 1 170 ? 2.834 -12.083 4.190 1.00 77.25 170 LEU A O 1
ATOM 1351 N N . SER A 1 171 ? 1.880 -11.608 2.222 1.00 78.31 171 SER A N 1
ATOM 1352 C CA . SER A 1 171 ? 3.019 -12.107 1.456 1.00 78.31 171 SER A CA 1
ATOM 1353 C C . SER A 1 171 ? 4.336 -11.419 1.844 1.00 78.31 171 SER A C 1
ATOM 1355 O O . SER A 1 171 ? 4.412 -10.200 2.043 1.00 78.31 171 SER A O 1
ATOM 1357 N N . THR A 1 172 ? 5.413 -12.208 1.861 1.00 78.44 172 THR A N 1
ATOM 1358 C CA . THR A 1 172 ? 6.791 -11.707 1.954 1.00 78.44 172 THR A CA 1
ATOM 1359 C C . THR A 1 172 ? 7.196 -10.900 0.717 1.00 78.44 172 THR A C 1
ATOM 1361 O O . THR A 1 172 ? 8.086 -10.049 0.815 1.00 78.44 172 THR A O 1
ATOM 1364 N N . LYS A 1 173 ? 6.482 -11.068 -0.403 1.00 87.75 173 LYS A N 1
ATOM 1365 C CA . LYS A 1 173 ? 6.583 -10.228 -1.599 1.00 87.75 173 LYS A CA 1
ATOM 1366 C C . LYS A 1 173 ? 5.717 -8.971 -1.473 1.00 87.75 173 LYS A C 1
ATOM 1368 O O . LYS A 1 173 ? 4.615 -9.003 -0.928 1.00 87.75 173 LYS A O 1
ATOM 1373 N N . LYS A 1 174 ? 6.209 -7.858 -2.014 1.00 91.94 174 LYS A N 1
ATOM 1374 C CA . LYS A 1 174 ? 5.478 -6.592 -2.160 1.00 91.94 174 LYS A CA 1
ATOM 1375 C C . LYS A 1 174 ? 5.719 -5.979 -3.531 1.00 91.94 174 LYS A C 1
ATOM 1377 O O . LYS A 1 174 ? 6.697 -6.306 -4.199 1.00 91.94 174 LYS A O 1
ATOM 1382 N N . LEU A 1 175 ? 4.843 -5.075 -3.943 1.00 95.38 175 LEU A N 1
ATOM 1383 C CA . LEU A 1 175 ? 5.042 -4.293 -5.163 1.00 95.38 175 LEU A CA 1
ATOM 1384 C C . LEU A 1 175 ? 6.178 -3.277 -4.969 1.00 95.38 175 LEU A C 1
ATOM 1386 O O . LEU A 1 175 ? 6.283 -2.654 -3.913 1.00 95.38 175 LEU A O 1
ATOM 1390 N N . TYR A 1 176 ? 7.005 -3.093 -5.995 1.00 94.69 176 TYR A N 1
ATOM 1391 C CA . TYR A 1 176 ? 8.013 -2.039 -6.087 1.00 94.69 176 TYR A CA 1
ATOM 1392 C C . TYR A 1 176 ? 7.682 -1.115 -7.260 1.00 94.69 176 TYR A C 1
ATOM 1394 O O . TYR A 1 176 ? 7.815 -1.502 -8.421 1.00 94.69 176 TYR A O 1
ATOM 1402 N N . ASN A 1 177 ? 7.240 0.103 -6.951 1.00 95.38 177 ASN A N 1
ATOM 1403 C CA . ASN A 1 177 ? 6.939 1.136 -7.939 1.00 95.38 177 ASN A CA 1
ATOM 1404 C C . ASN A 1 177 ? 8.231 1.837 -8.366 1.00 95.38 177 ASN A C 1
ATOM 1406 O O . ASN A 1 177 ? 8.803 2.575 -7.569 1.00 95.38 177 ASN A O 1
ATOM 1410 N N . TYR A 1 178 ? 8.673 1.635 -9.611 1.00 94.44 178 TYR A N 1
ATOM 1411 C CA . TYR A 1 178 ? 9.870 2.298 -10.131 1.00 94.44 178 TYR A CA 1
ATOM 1412 C C . TYR A 1 178 ? 9.536 3.636 -10.796 1.00 94.44 178 TYR A C 1
ATOM 1414 O O . TYR A 1 178 ? 10.071 4.675 -10.413 1.00 94.44 178 TYR A O 1
ATOM 1422 N N . LYS A 1 179 ? 8.663 3.628 -11.813 1.00 95.00 179 LYS A N 1
ATOM 1423 C CA . LYS A 1 179 ? 8.419 4.822 -12.635 1.00 95.00 179 LYS A CA 1
ATOM 1424 C C . LYS A 1 179 ? 7.012 4.868 -13.207 1.00 95.00 179 LYS A C 1
ATOM 1426 O O . LYS A 1 179 ? 6.557 3.906 -13.817 1.00 95.00 179 LYS A O 1
ATOM 1431 N N . VAL A 1 180 ? 6.340 6.012 -13.073 1.00 97.06 180 VAL A N 1
ATOM 1432 C CA . VAL A 1 180 ? 5.022 6.235 -13.685 1.00 97.06 180 VAL A CA 1
ATOM 1433 C C . VAL A 1 180 ? 5.140 6.162 -15.209 1.00 97.06 180 VAL A C 1
ATOM 1435 O O . VAL A 1 180 ? 5.937 6.875 -15.819 1.00 97.06 180 VAL A O 1
ATOM 1438 N N . LYS A 1 181 ? 4.331 5.291 -15.816 1.00 96.06 181 LYS A N 1
ATOM 1439 C CA . LYS A 1 181 ? 4.189 5.119 -17.264 1.00 96.06 181 LYS A CA 1
ATOM 1440 C C . LYS A 1 181 ? 3.126 6.065 -17.822 1.00 96.06 181 LYS A C 1
ATOM 1442 O O . LYS A 1 181 ? 3.389 6.774 -18.791 1.00 96.06 181 LYS A O 1
ATOM 1447 N N . SER A 1 182 ? 1.935 6.074 -17.223 1.00 96.62 182 SER A N 1
ATOM 1448 C CA . SER A 1 182 ? 0.810 6.913 -17.652 1.00 96.62 182 SER A CA 1
ATOM 1449 C C . SER A 1 182 ? -0.096 7.302 -16.484 1.00 96.62 182 SER A C 1
ATOM 1451 O O . SER A 1 182 ? -0.129 6.645 -15.444 1.00 96.62 182 SER A O 1
ATOM 1453 N N . ILE A 1 183 ? -0.836 8.396 -16.676 1.00 97.19 183 ILE A N 1
ATOM 1454 C CA . ILE A 1 183 ? -1.957 8.799 -15.823 1.00 97.19 183 ILE A CA 1
ATOM 1455 C C . ILE A 1 183 ? -3.138 9.068 -16.753 1.00 97.19 183 ILE A C 1
ATOM 1457 O O . ILE A 1 183 ? -3.231 10.138 -17.362 1.00 97.19 183 ILE A O 1
ATOM 1461 N N . ASP A 1 184 ? -4.030 8.090 -16.858 1.00 95.19 184 ASP A N 1
ATOM 1462 C CA . ASP A 1 184 ? -5.175 8.107 -17.761 1.00 95.19 184 ASP A CA 1
ATOM 1463 C C . ASP A 1 184 ? -6.411 8.592 -17.003 1.00 95.19 184 ASP A C 1
ATOM 1465 O O . ASP A 1 184 ? -6.947 7.911 -16.130 1.00 95.19 184 ASP A O 1
ATOM 1469 N N . LYS A 1 185 ? -6.840 9.823 -17.290 1.00 89.56 185 LYS A N 1
ATOM 1470 C CA . LYS A 1 185 ? -7.895 10.512 -16.535 1.00 89.56 185 LYS A CA 1
ATOM 1471 C C . LYS A 1 185 ? -9.274 10.252 -17.127 1.00 89.56 185 LYS A C 1
ATOM 1473 O O . LYS A 1 185 ? -9.448 10.232 -18.343 1.00 89.56 185 LYS A O 1
ATOM 1478 N N . THR A 1 186 ? -10.265 10.159 -16.251 1.00 85.81 186 THR A N 1
ATOM 1479 C CA . THR A 1 186 ? -11.688 10.125 -16.598 1.00 85.81 186 THR A CA 1
ATOM 1480 C C . THR A 1 186 ? -12.437 11.205 -15.816 1.00 85.81 186 THR A C 1
ATOM 1482 O O . THR A 1 186 ? -11.880 11.823 -14.909 1.00 85.81 186 THR A O 1
ATOM 1485 N N . GLU A 1 187 ? -13.703 11.449 -16.157 1.00 81.38 187 GLU A N 1
ATOM 1486 C CA . GLU A 1 187 ? -14.554 12.412 -15.440 1.00 81.38 187 GLU A CA 1
ATOM 1487 C C . GLU A 1 187 ? -14.680 12.078 -13.942 1.00 81.38 187 GLU A C 1
ATOM 1489 O O . GLU A 1 187 ? -14.675 12.974 -13.104 1.00 81.38 187 GLU A O 1
ATOM 1494 N N . ASN A 1 188 ? -14.704 10.784 -13.607 1.00 86.81 188 ASN A N 1
ATOM 1495 C CA . ASN A 1 188 ? -14.959 10.291 -12.254 1.00 86.81 188 ASN A CA 1
ATOM 1496 C C . ASN A 1 188 ? -13.719 9.688 -11.579 1.00 86.81 188 ASN A C 1
ATOM 1498 O O . ASN A 1 188 ? -13.858 9.018 -10.559 1.00 86.81 188 ASN A O 1
ATOM 1502 N N . GLY A 1 189 ? -12.513 9.866 -12.126 1.00 93.06 189 GLY A N 1
ATOM 1503 C CA . GLY A 1 189 ? -11.355 9.115 -11.645 1.00 93.06 189 GLY A CA 1
ATOM 1504 C C . GLY A 1 189 ? -10.210 9.010 -12.640 1.00 93.06 189 GLY A C 1
ATOM 1505 O O . GLY A 1 189 ? -9.949 9.915 -13.433 1.00 93.06 189 GLY A O 1
ATOM 1506 N N . GLY A 1 190 ? -9.535 7.869 -12.621 1.00 95.75 190 GLY A N 1
ATOM 1507 C CA . GLY A 1 190 ? -8.503 7.533 -13.591 1.00 95.75 190 GLY A CA 1
ATOM 1508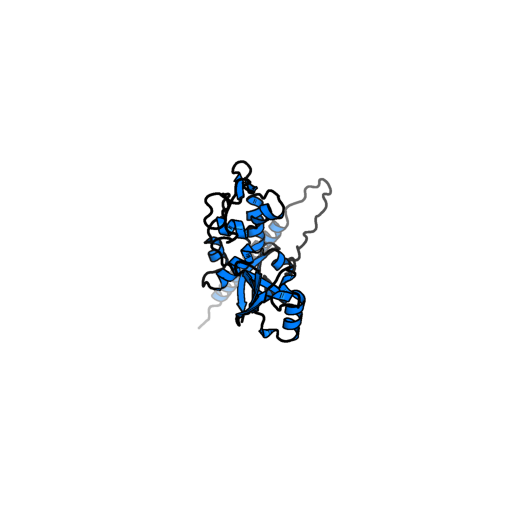 C C . GLY A 1 190 ? -7.667 6.334 -13.177 1.00 95.75 190 GLY A C 1
ATOM 1509 O O . GLY A 1 190 ? -7.885 5.745 -12.121 1.00 95.75 190 GLY A O 1
ATOM 1510 N N . ILE A 1 191 ? -6.701 5.993 -14.018 1.00 97.69 191 ILE A N 1
ATOM 1511 C CA . ILE A 1 191 ? -5.763 4.898 -13.790 1.00 97.69 191 ILE A CA 1
ATOM 1512 C C . ILE A 1 191 ? -4.351 5.476 -13.794 1.00 97.69 191 ILE A C 1
ATOM 1514 O O . ILE A 1 191 ? -3.980 6.218 -14.705 1.00 97.69 191 ILE A O 1
ATOM 1518 N N . ILE A 1 192 ? -3.567 5.151 -12.769 1.00 98.25 192 ILE A N 1
ATOM 1519 C CA . ILE A 1 192 ? -2.124 5.399 -12.763 1.00 98.25 192 ILE A CA 1
ATOM 1520 C C . ILE A 1 192 ? -1.439 4.082 -13.114 1.00 98.25 192 ILE A C 1
ATOM 1522 O O . ILE A 1 192 ? -1.555 3.115 -12.362 1.00 98.25 192 ILE A O 1
ATOM 1526 N N . THR A 1 193 ? -0.728 4.049 -14.241 1.00 98.19 193 THR A N 1
ATOM 1527 C CA . THR A 1 193 ? 0.071 2.888 -14.652 1.00 98.19 193 THR A CA 1
ATOM 1528 C C . THR A 1 193 ? 1.528 3.130 -14.296 1.00 98.19 193 THR A C 1
ATOM 1530 O O . THR A 1 193 ? 2.090 4.175 -14.637 1.00 98.19 193 THR A O 1
ATOM 1533 N N . VAL A 1 194 ? 2.159 2.167 -13.633 1.00 97.88 194 VAL A N 1
ATOM 1534 C CA . VAL A 1 194 ? 3.528 2.262 -13.118 1.00 97.88 194 VAL A CA 1
ATOM 1535 C C . VAL A 1 194 ? 4.340 1.075 -13.617 1.00 97.88 194 VAL A C 1
ATOM 1537 O O . VAL A 1 194 ? 3.905 -0.064 -13.487 1.00 97.88 194 VAL A O 1
ATOM 1540 N N . TYR A 1 195 ? 5.532 1.330 -14.153 1.00 96.88 195 TYR A N 1
ATOM 1541 C CA . TYR A 1 195 ? 6.533 0.285 -14.322 1.00 96.88 195 TYR A CA 1
ATOM 1542 C C . TYR A 1 195 ? 7.060 -0.126 -12.955 1.00 96.88 195 TYR A C 1
ATOM 1544 O O . TYR A 1 195 ? 7.523 0.722 -12.182 1.00 96.88 195 TYR A O 1
ATOM 1552 N N . GLY A 1 196 ? 7.010 -1.420 -12.668 1.00 95.56 196 GLY A N 1
ATOM 1553 C CA . GLY A 1 196 ? 7.412 -1.953 -11.379 1.00 95.56 196 GLY A CA 1
ATOM 1554 C C . GLY A 1 196 ? 7.958 -3.371 -11.435 1.00 95.56 196 GLY A C 1
ATOM 1555 O O . GLY A 1 196 ? 8.039 -4.004 -12.488 1.00 95.56 196 GLY A O 1
ATOM 1556 N N . MET A 1 197 ? 8.377 -3.843 -10.266 1.00 95.12 197 MET A N 1
ATOM 1557 C CA . MET A 1 197 ? 8.911 -5.185 -10.027 1.00 95.12 197 MET A CA 1
ATOM 1558 C C . MET A 1 197 ? 8.351 -5.728 -8.708 1.00 95.12 197 MET A C 1
ATOM 1560 O O . MET A 1 197 ? 7.714 -5.002 -7.940 1.00 95.12 197 MET A O 1
ATOM 1564 N N . TYR A 1 198 ? 8.595 -6.998 -8.409 1.00 93.94 198 TYR A N 1
ATOM 1565 C CA . TYR A 1 198 ? 8.348 -7.540 -7.077 1.00 93.94 198 TYR A CA 1
ATOM 1566 C C . TYR A 1 198 ? 9.545 -7.261 -6.184 1.00 93.94 198 TYR A C 1
ATOM 1568 O O . TYR A 1 198 ? 10.659 -7.612 -6.543 1.00 93.94 198 TYR A O 1
ATOM 1576 N N . LYS A 1 199 ? 9.331 -6.689 -5.003 1.00 92.00 199 LYS A N 1
ATOM 1577 C CA . LYS A 1 199 ? 10.341 -6.606 -3.947 1.00 92.00 199 LYS A CA 1
ATOM 1578 C C . LYS A 1 199 ? 10.121 -7.724 -2.937 1.00 92.00 199 LYS A C 1
ATOM 1580 O O . LYS A 1 199 ? 8.996 -7.967 -2.502 1.00 92.00 199 LYS A O 1
ATOM 1585 N N . ASN A 1 200 ? 11.192 -8.409 -2.571 1.00 89.06 200 ASN A N 1
ATOM 1586 C CA . ASN A 1 200 ? 11.177 -9.565 -1.685 1.00 89.06 200 ASN A CA 1
ATOM 1587 C C . ASN A 1 200 ? 12.390 -9.533 -0.742 1.00 89.06 200 ASN A C 1
ATOM 1589 O O . ASN A 1 200 ? 13.276 -8.695 -0.895 1.00 89.06 200 ASN A O 1
ATOM 1593 N N . HIS A 1 201 ? 12.419 -10.440 0.228 1.00 81.06 201 HIS A N 1
ATOM 1594 C CA . HIS A 1 201 ? 13.510 -10.623 1.176 1.00 81.06 201 HIS A CA 1
ATOM 1595 C C . HIS A 1 201 ? 13.797 -12.121 1.314 1.00 81.06 201 HIS A C 1
ATOM 1597 O O . HIS A 1 201 ? 12.870 -12.905 1.518 1.00 81.06 201 HIS A O 1
ATOM 1603 N N . ASP A 1 202 ? 15.056 -12.542 1.189 1.00 76.25 202 ASP A N 1
ATOM 1604 C CA . ASP A 1 202 ? 15.442 -13.962 1.308 1.00 76.25 202 ASP A CA 1
ATOM 1605 C C . ASP A 1 202 ? 15.889 -14.373 2.721 1.00 76.25 202 ASP A C 1
ATOM 1607 O O . ASP A 1 202 ? 16.392 -15.477 2.924 1.00 76.25 202 ASP A O 1
ATOM 1611 N N . GLY A 1 203 ? 15.678 -13.500 3.706 1.00 71.69 203 GLY A N 1
ATOM 1612 C CA . GLY A 1 203 ? 16.117 -13.694 5.088 1.00 71.69 203 GLY A CA 1
ATOM 1613 C C . GLY A 1 203 ? 17.441 -12.997 5.396 1.00 71.69 203 GLY A C 1
ATOM 1614 O O . GLY A 1 203 ? 17.696 -12.715 6.564 1.00 71.69 203 GLY A O 1
ATOM 1615 N N . PHE A 1 204 ? 18.224 -12.653 4.371 1.00 69.88 204 PHE A N 1
ATOM 1616 C CA . PHE A 1 204 ? 19.490 -11.939 4.519 1.00 69.88 204 PHE A CA 1
ATOM 1617 C C . PHE A 1 204 ? 19.453 -10.561 3.868 1.00 69.88 204 PHE A C 1
ATOM 1619 O O . PHE A 1 204 ? 19.966 -9.606 4.450 1.00 69.88 204 PHE A O 1
ATOM 1626 N N . GLN A 1 205 ? 18.869 -10.457 2.673 1.00 76.62 205 GLN A N 1
ATOM 1627 C CA . GLN A 1 205 ? 18.865 -9.216 1.911 1.00 76.62 205 GLN A CA 1
ATOM 1628 C C . GLN A 1 205 ? 17.576 -9.034 1.106 1.00 76.62 205 GLN A C 1
ATOM 1630 O O . GLN A 1 205 ? 16.900 -9.988 0.705 1.00 76.62 205 GLN A O 1
ATOM 1635 N N . GLU A 1 206 ? 17.220 -7.771 0.874 1.00 84.56 206 GLU A N 1
ATOM 1636 C CA . GLU A 1 206 ? 16.134 -7.419 -0.029 1.00 84.56 206 GLU A CA 1
ATOM 1637 C C . GLU A 1 206 ? 16.582 -7.552 -1.491 1.00 84.56 206 GLU A C 1
ATOM 1639 O O . GLU A 1 206 ? 17.723 -7.265 -1.851 1.00 84.56 206 GLU A O 1
ATOM 1644 N N . TYR A 1 207 ? 15.668 -7.959 -2.363 1.00 87.44 207 TYR A N 1
ATOM 1645 C CA . TYR A 1 207 ? 15.895 -7.989 -3.803 1.00 87.44 207 TYR A CA 1
ATOM 1646 C C . TYR A 1 207 ? 14.632 -7.601 -4.558 1.00 87.44 207 TYR A C 1
ATOM 1648 O O . TYR A 1 207 ? 13.516 -7.752 -4.056 1.00 87.44 207 TYR A O 1
ATOM 1656 N N . ILE A 1 208 ? 14.822 -7.120 -5.780 1.00 91.38 208 ILE A N 1
ATOM 1657 C CA . ILE A 1 208 ? 13.765 -6.945 -6.768 1.00 91.38 208 ILE A CA 1
ATOM 1658 C C . ILE A 1 208 ? 13.807 -8.080 -7.790 1.00 91.38 208 ILE A C 1
ATOM 1660 O O . ILE A 1 208 ? 14.872 -8.599 -8.116 1.00 91.38 208 ILE A O 1
ATOM 1664 N N . GLU A 1 209 ? 12.642 -8.494 -8.263 1.00 91.38 209 GLU A N 1
ATOM 1665 C CA . GLU A 1 209 ? 12.444 -9.624 -9.163 1.00 91.38 209 GLU A CA 1
ATOM 1666 C C . GLU A 1 209 ? 11.389 -9.264 -10.217 1.00 91.38 209 GLU A C 1
ATOM 1668 O O . GLU A 1 209 ? 10.338 -8.713 -9.878 1.00 91.38 209 GLU A O 1
ATOM 1673 N N . ASN A 1 210 ? 11.653 -9.569 -11.490 1.00 89.06 210 ASN A N 1
ATOM 1674 C CA . ASN A 1 210 ? 10.638 -9.465 -12.544 1.00 89.06 210 ASN A CA 1
ATOM 1675 C C . ASN A 1 210 ? 9.799 -10.746 -12.677 1.00 89.06 210 ASN A C 1
ATOM 1677 O O . ASN A 1 210 ? 10.031 -11.753 -12.012 1.00 89.06 210 ASN A O 1
ATOM 1681 N N . ASP A 1 211 ? 8.829 -10.718 -13.580 1.00 84.12 211 ASP A N 1
ATOM 1682 C CA . ASP A 1 211 ? 7.963 -11.848 -13.931 1.00 84.12 211 ASP A CA 1
ATOM 1683 C C . ASP A 1 211 ? 8.715 -13.076 -14.478 1.00 84.12 211 ASP A C 1
ATOM 1685 O O . ASP A 1 211 ? 8.257 -14.208 -14.329 1.00 84.12 211 ASP A O 1
ATOM 1689 N N . LYS A 1 212 ? 9.903 -12.866 -15.054 1.00 86.31 212 LYS A N 1
ATOM 1690 C CA . LYS A 1 212 ? 10.811 -13.916 -15.543 1.00 86.31 212 LYS A CA 1
ATOM 1691 C C . LYS A 1 212 ? 11.703 -14.510 -14.445 1.00 86.31 212 LYS A C 1
ATOM 1693 O O . LYS A 1 212 ? 12.504 -15.398 -14.737 1.00 86.31 212 LYS A O 1
ATOM 1698 N N . GLY A 1 213 ? 11.597 -14.037 -13.201 1.00 86.44 213 GLY A N 1
ATOM 1699 C CA . GLY A 1 213 ? 12.398 -14.515 -12.069 1.00 86.44 213 GLY A CA 1
ATOM 1700 C C . GLY A 1 213 ? 13.842 -14.001 -12.050 1.00 86.44 213 GLY A C 1
ATOM 1701 O O . GLY A 1 213 ? 14.689 -14.560 -11.351 1.00 86.44 213 GLY A O 1
ATOM 1702 N N . ILE A 1 214 ? 14.156 -12.957 -12.824 1.00 85.06 214 ILE A N 1
ATOM 1703 C CA . ILE A 1 214 ? 15.467 -12.301 -12.792 1.00 85.06 214 ILE A CA 1
ATOM 1704 C C . ILE A 1 214 ? 15.531 -11.447 -11.533 1.00 85.06 214 ILE A C 1
ATOM 1706 O O . ILE A 1 214 ? 14.741 -10.517 -11.373 1.00 85.06 214 ILE A O 1
ATOM 1710 N N . LYS A 1 215 ? 16.486 -11.763 -10.655 1.00 87.62 215 LYS A N 1
ATOM 1711 C CA . LYS A 1 215 ? 16.660 -11.114 -9.355 1.00 87.62 215 LYS A CA 1
ATOM 1712 C C . LYS A 1 215 ? 17.797 -10.103 -9.381 1.00 87.62 215 LYS A C 1
ATOM 1714 O O . LYS A 1 215 ? 18.859 -10.369 -9.945 1.00 87.62 215 LYS A O 1
ATOM 1719 N N . ARG A 1 216 ? 17.600 -8.985 -8.689 1.00 85.12 216 ARG A N 1
ATOM 1720 C CA . ARG A 1 216 ? 18.644 -8.019 -8.355 1.00 85.12 216 ARG A CA 1
ATOM 1721 C C . ARG A 1 216 ? 18.561 -7.682 -6.876 1.00 85.12 216 ARG A C 1
ATOM 1723 O O . ARG A 1 216 ? 17.545 -7.170 -6.420 1.00 85.12 216 ARG A O 1
ATOM 1730 N N . TYR A 1 217 ? 19.626 -7.961 -6.140 1.00 84.00 217 TYR A N 1
ATOM 1731 C CA . TYR A 1 217 ? 19.725 -7.572 -4.738 1.00 84.00 217 TYR A CA 1
ATOM 1732 C C . TYR A 1 217 ? 19.835 -6.052 -4.605 1.00 84.00 217 TYR A C 1
ATOM 1734 O O . TYR A 1 217 ? 20.483 -5.397 -5.423 1.00 84.00 217 TYR A O 1
ATOM 1742 N N . ILE A 1 218 ? 19.158 -5.504 -3.598 1.00 78.94 218 ILE A N 1
ATOM 1743 C CA . ILE A 1 218 ? 19.065 -4.069 -3.325 1.00 78.94 218 ILE A CA 1
ATOM 1744 C C . ILE A 1 218 ? 19.483 -3.785 -1.875 1.00 78.94 218 ILE A C 1
ATOM 1746 O O . ILE A 1 218 ? 19.314 -4.626 -0.991 1.00 78.94 218 ILE A O 1
ATOM 1750 N N . GLY A 1 219 ? 20.055 -2.607 -1.620 1.00 68.06 219 GLY A N 1
ATOM 1751 C CA . GLY A 1 219 ? 20.523 -2.199 -0.290 1.00 68.06 219 GLY A CA 1
ATOM 1752 C C . GLY A 1 219 ? 21.857 -1.451 -0.305 1.00 68.06 219 GLY A C 1
ATOM 1753 O O . GLY A 1 219 ? 22.440 -1.216 -1.358 1.00 68.06 219 GLY A O 1
ATOM 1754 N N . VAL A 1 220 ? 22.328 -1.060 0.882 1.00 54.41 220 VAL A N 1
ATOM 1755 C CA . VAL A 1 220 ? 23.549 -0.251 1.092 1.00 54.41 220 VAL A CA 1
ATOM 1756 C C . VAL A 1 220 ? 24.679 -1.111 1.664 1.00 54.41 220 VAL A C 1
ATOM 1758 O O . VAL A 1 220 ? 25.387 -0.703 2.579 1.00 54.41 220 VAL A O 1
ATOM 1761 N N . ASP A 1 221 ? 24.787 -2.345 1.183 1.00 58.19 221 ASP A N 1
ATOM 1762 C CA . ASP A 1 221 ? 25.832 -3.260 1.625 1.00 58.19 221 ASP A CA 1
ATOM 1763 C C . ASP A 1 221 ? 27.027 -3.133 0.677 1.00 58.19 221 ASP A C 1
ATOM 1765 O O . ASP A 1 221 ? 26.897 -3.347 -0.529 1.00 58.19 221 ASP A O 1
ATOM 1769 N N . ASP A 1 222 ? 28.184 -2.780 1.223 1.00 55.22 222 ASP A N 1
ATOM 1770 C CA . ASP A 1 222 ? 29.484 -2.787 0.548 1.00 55.22 222 ASP A CA 1
ATOM 1771 C C . ASP A 1 222 ? 29.838 -4.174 -0.017 1.00 55.22 222 ASP A C 1
ATOM 1773 O O . ASP A 1 222 ? 30.628 -4.287 -0.954 1.00 55.22 222 ASP A O 1
ATOM 1777 N N . ARG A 1 223 ? 29.161 -5.229 0.451 1.00 58.47 223 ARG A N 1
ATOM 1778 C CA . ARG A 1 223 ? 29.245 -6.584 -0.103 1.00 58.47 223 ARG A CA 1
ATOM 1779 C C . ARG A 1 223 ? 28.434 -6.795 -1.382 1.00 58.47 223 ARG A C 1
ATOM 1781 O O . ARG A 1 223 ? 28.556 -7.857 -1.986 1.00 58.47 223 ARG A O 1
ATOM 1788 N N . LEU A 1 224 ? 27.616 -5.844 -1.845 1.00 62.97 224 LEU A N 1
ATOM 1789 C CA . LEU A 1 224 ? 26.918 -5.991 -3.136 1.00 62.97 224 LEU A CA 1
ATOM 1790 C C . LEU A 1 224 ? 27.910 -6.166 -4.297 1.00 62.97 224 LEU A C 1
ATOM 1792 O O . LEU A 1 224 ? 27.657 -6.968 -5.198 1.00 62.97 224 LEU A O 1
ATOM 1796 N N . GLU A 1 225 ? 29.073 -5.511 -4.229 1.00 61.16 225 GLU A N 1
ATOM 1797 C CA . GLU A 1 225 ? 30.186 -5.770 -5.147 1.00 61.16 225 GLU A CA 1
ATOM 1798 C C . GLU A 1 225 ? 30.725 -7.206 -5.005 1.00 61.16 225 GLU A C 1
ATOM 1800 O O . GLU A 1 225 ? 30.956 -7.873 -6.016 1.00 61.16 225 GLU A O 1
ATOM 1805 N N . GLU A 1 226 ? 30.854 -7.727 -3.777 1.00 60.84 226 GLU A N 1
ATOM 1806 C CA . GLU A 1 226 ? 31.307 -9.103 -3.500 1.00 60.84 226 GLU A CA 1
ATOM 1807 C C . GLU A 1 226 ? 30.334 -10.169 -4.032 1.00 60.84 226 GLU A C 1
ATOM 1809 O O . GLU A 1 226 ? 30.761 -11.237 -4.476 1.00 60.84 226 GLU A O 1
ATOM 1814 N N . PHE A 1 227 ? 29.032 -9.870 -4.054 1.00 60.59 227 PHE A N 1
ATOM 1815 C CA . PHE A 1 227 ? 27.999 -10.719 -4.656 1.00 60.59 227 PHE A CA 1
ATOM 1816 C C . PHE A 1 227 ? 27.867 -10.545 -6.181 1.00 60.59 227 PHE A C 1
ATOM 1818 O O . PHE A 1 227 ? 27.011 -11.184 -6.797 1.00 60.59 227 PHE A O 1
ATOM 1825 N N . GLY A 1 228 ? 28.717 -9.724 -6.811 1.00 60.22 228 GLY A N 1
ATOM 1826 C CA . GLY A 1 228 ? 28.733 -9.524 -8.263 1.00 60.22 228 GLY A CA 1
ATOM 1827 C C . GLY A 1 228 ? 27.676 -8.544 -8.780 1.00 60.22 228 GLY A C 1
ATOM 1828 O O . GLY A 1 228 ? 27.323 -8.592 -9.960 1.00 60.22 228 GLY A O 1
ATOM 1829 N N . TYR A 1 229 ? 27.182 -7.645 -7.926 1.00 67.25 229 TYR A N 1
ATOM 1830 C CA . TYR A 1 229 ? 26.221 -6.593 -8.263 1.00 67.25 229 TYR A CA 1
ATOM 1831 C C . TYR A 1 229 ? 26.872 -5.201 -8.154 1.00 67.25 229 TYR A C 1
ATOM 1833 O O . TYR A 1 229 ? 26.523 -4.436 -7.259 1.00 67.25 229 TYR A O 1
ATOM 1841 N N . PRO A 1 230 ? 27.809 -4.842 -9.057 1.00 60.75 230 PRO A N 1
ATOM 1842 C CA . PRO A 1 230 ? 28.568 -3.592 -8.954 1.00 60.75 230 PRO A CA 1
ATOM 1843 C C . PRO A 1 230 ? 27.723 -2.335 -9.212 1.00 60.75 230 PRO A C 1
ATOM 1845 O O . PRO A 1 230 ? 28.088 -1.243 -8.792 1.00 60.75 230 PRO A O 1
ATOM 1848 N N . ASP A 1 231 ? 26.597 -2.465 -9.918 1.00 68.88 231 ASP A N 1
ATOM 1849 C CA . ASP A 1 231 ? 25.696 -1.334 -10.159 1.00 68.88 231 ASP A CA 1
ATOM 1850 C C . ASP A 1 231 ? 24.758 -1.107 -8.970 1.00 68.88 231 ASP A C 1
ATOM 1852 O O . ASP A 1 231 ? 24.181 -2.055 -8.425 1.00 68.88 231 ASP A O 1
ATOM 1856 N N . THR A 1 232 ? 24.513 0.160 -8.641 1.00 77.12 232 THR A N 1
ATOM 1857 C CA . THR A 1 232 ? 23.450 0.529 -7.701 1.00 77.12 232 THR A CA 1
ATOM 1858 C C . THR A 1 232 ? 22.078 0.090 -8.227 1.00 77.12 232 THR A C 1
ATOM 1860 O O . THR A 1 232 ? 21.881 -0.095 -9.432 1.00 77.12 232 THR A O 1
ATOM 1863 N N . GLU A 1 233 ? 21.099 -0.042 -7.329 1.00 79.56 233 GLU A N 1
ATOM 1864 C CA . GLU A 1 233 ? 19.694 -0.295 -7.685 1.00 79.56 233 GLU A CA 1
ATOM 1865 C C . GLU A 1 233 ? 19.194 0.684 -8.763 1.00 79.56 233 GLU A C 1
ATOM 1867 O O . GLU A 1 233 ? 18.632 0.269 -9.777 1.00 79.56 233 GLU A O 1
ATOM 1872 N N . GLU A 1 234 ? 19.474 1.979 -8.590 1.00 83.62 234 GLU A N 1
ATOM 1873 C CA . GLU A 1 234 ? 19.089 3.030 -9.535 1.00 83.62 234 GLU A CA 1
ATOM 1874 C C . GLU A 1 234 ? 19.754 2.855 -10.907 1.00 83.62 234 GLU A C 1
ATOM 1876 O O . GLU A 1 234 ? 19.087 2.995 -11.936 1.00 83.62 234 GLU A O 1
ATOM 1881 N N . MET A 1 235 ? 21.047 2.517 -10.945 1.00 84.56 235 MET A N 1
ATOM 1882 C CA . MET A 1 235 ? 21.763 2.261 -12.198 1.00 84.56 235 MET A CA 1
ATOM 1883 C C . MET A 1 235 ? 21.194 1.045 -12.928 1.00 84.56 235 MET A C 1
ATOM 1885 O O . MET A 1 235 ? 20.942 1.121 -14.132 1.00 84.56 235 MET A O 1
ATOM 1889 N N . TYR A 1 236 ? 20.950 -0.055 -12.210 1.00 85.38 236 TYR A N 1
ATOM 1890 C CA . TYR A 1 236 ? 20.347 -1.258 -12.780 1.00 85.38 236 TYR A CA 1
ATOM 1891 C C . TYR A 1 236 ? 18.978 -0.955 -13.396 1.00 85.38 236 TYR A C 1
ATOM 1893 O O . TYR A 1 236 ? 18.754 -1.244 -14.572 1.00 85.38 236 TYR A O 1
ATOM 1901 N N . LEU A 1 237 ? 18.087 -0.317 -12.634 1.00 89.88 237 LEU A N 1
ATOM 1902 C CA . LEU A 1 237 ? 16.732 0.003 -13.083 1.00 89.88 237 LEU A CA 1
ATOM 1903 C C . LEU A 1 237 ? 16.725 1.000 -14.246 1.00 89.88 237 LEU A C 1
ATOM 1905 O O . LEU A 1 237 ? 15.954 0.836 -15.191 1.00 89.88 237 LEU A O 1
ATOM 1909 N N . THR A 1 238 ? 17.614 1.995 -14.222 1.00 91.12 238 THR A N 1
ATOM 1910 C CA . THR A 1 238 ? 17.757 2.973 -15.310 1.00 91.12 238 THR A CA 1
ATOM 1911 C C . THR A 1 238 ? 18.234 2.307 -16.595 1.00 91.12 238 THR A C 1
ATOM 1913 O O . THR A 1 238 ? 17.654 2.538 -17.658 1.00 91.12 238 THR A O 1
ATOM 1916 N N . ASN A 1 239 ? 19.247 1.443 -16.506 1.00 89.19 239 ASN A N 1
ATOM 1917 C CA . ASN A 1 239 ? 19.741 0.686 -17.652 1.00 89.19 239 ASN A CA 1
ATOM 1918 C C . ASN A 1 239 ? 18.667 -0.265 -18.188 1.00 89.19 239 ASN A C 1
ATOM 1920 O O . ASN A 1 239 ? 18.477 -0.347 -19.401 1.00 89.19 239 ASN A O 1
ATOM 1924 N N . LEU A 1 240 ? 17.938 -0.955 -17.309 1.00 89.56 240 LEU A N 1
ATOM 1925 C CA . LEU A 1 240 ? 16.854 -1.841 -17.718 1.00 89.56 240 LEU A CA 1
ATOM 1926 C C . LEU A 1 240 ? 15.748 -1.060 -18.435 1.00 89.56 240 LEU A C 1
ATOM 1928 O O . LEU A 1 240 ? 15.328 -1.445 -19.521 1.00 89.56 240 LEU A O 1
ATOM 1932 N N . TYR A 1 241 ? 15.345 0.088 -17.893 1.00 92.38 241 TYR A N 1
ATOM 1933 C CA . TYR A 1 241 ? 14.326 0.949 -18.492 1.00 92.38 241 TYR A CA 1
ATOM 1934 C C . TYR A 1 241 ? 14.725 1.486 -19.872 1.00 92.38 241 TYR A C 1
ATOM 1936 O O . TYR A 1 241 ? 13.875 1.639 -20.745 1.00 92.38 241 TYR A O 1
ATOM 1944 N N . GLN A 1 242 ? 16.007 1.782 -20.089 1.00 93.50 242 GLN A N 1
ATOM 1945 C CA . GLN A 1 242 ? 16.495 2.276 -21.379 1.00 93.50 242 GLN A CA 1
ATOM 1946 C C . GLN A 1 242 ? 16.601 1.181 -22.445 1.00 93.50 242 GLN A C 1
ATOM 1948 O O . GLN A 1 242 ? 16.445 1.480 -23.628 1.00 93.50 242 GLN A O 1
ATOM 1953 N N . ASN A 1 243 ? 16.880 -0.059 -22.040 1.00 91.69 243 ASN A N 1
ATOM 1954 C CA . ASN A 1 243 ? 17.224 -1.135 -22.969 1.00 91.69 243 ASN A CA 1
ATOM 1955 C C . ASN A 1 243 ? 16.085 -2.136 -23.205 1.00 91.69 243 ASN A C 1
ATOM 1957 O O . ASN A 1 243 ? 15.982 -2.670 -24.307 1.00 91.69 243 ASN A O 1
ATOM 1961 N N . ASP A 1 244 ? 15.251 -2.411 -22.199 1.00 89.19 244 ASP A N 1
ATOM 1962 C CA . ASP A 1 244 ? 14.211 -3.440 -22.273 1.00 89.19 244 ASP A CA 1
ATOM 1963 C C . ASP A 1 244 ? 13.083 -3.200 -21.251 1.00 89.19 244 ASP A C 1
ATOM 1965 O O . ASP A 1 244 ? 13.025 -3.804 -20.176 1.00 89.19 244 ASP A O 1
ATOM 1969 N N . THR A 1 245 ? 12.137 -2.322 -21.596 1.00 89.69 245 THR A N 1
ATOM 1970 C CA . THR A 1 245 ? 10.979 -2.037 -20.734 1.00 89.69 245 THR A CA 1
ATOM 1971 C C . THR A 1 245 ? 10.047 -3.238 -20.549 1.00 89.69 245 THR A C 1
ATOM 1973 O O . THR A 1 245 ? 9.256 -3.227 -19.615 1.00 89.69 245 THR A O 1
ATOM 1976 N N . GLN A 1 246 ? 10.135 -4.279 -21.391 1.00 89.44 246 GLN A N 1
ATOM 1977 C CA . GLN A 1 246 ? 9.312 -5.494 -21.273 1.00 89.44 246 GLN A CA 1
ATOM 1978 C C . GLN A 1 246 ? 9.753 -6.408 -20.121 1.00 89.44 246 GLN A C 1
ATOM 1980 O O . GLN A 1 246 ? 9.153 -7.455 -19.898 1.00 89.44 246 GLN A O 1
ATOM 1985 N N . GLN A 1 247 ? 10.831 -6.066 -19.415 1.00 89.75 247 GLN A N 1
ATOM 1986 C CA . GLN A 1 247 ? 11.203 -6.731 -18.164 1.00 89.75 247 GLN A CA 1
ATOM 1987 C C . GLN A 1 247 ? 10.533 -6.120 -16.933 1.00 89.75 247 GLN A C 1
ATOM 1989 O O . GLN A 1 247 ? 10.696 -6.659 -15.839 1.00 89.75 247 GLN A O 1
ATOM 1994 N N . PHE A 1 248 ? 9.814 -5.007 -17.084 1.00 94.06 248 PHE A N 1
ATOM 1995 C CA . PHE A 1 248 ? 8.984 -4.460 -16.021 1.00 94.06 248 PHE A CA 1
ATOM 1996 C C . PHE A 1 248 ? 7.571 -5.018 -16.112 1.00 94.06 248 PHE A C 1
ATOM 1998 O O . PHE A 1 248 ? 7.035 -5.211 -17.199 1.00 94.06 248 PHE A O 1
ATOM 2005 N N . LEU A 1 249 ? 6.955 -5.186 -14.948 1.00 95.06 249 LEU A N 1
ATOM 2006 C CA . LEU A 1 249 ? 5.513 -5.343 -14.832 1.00 95.06 249 LEU A CA 1
ATOM 2007 C C . LEU A 1 249 ? 4.841 -3.978 -14.921 1.00 95.06 249 LEU A C 1
ATOM 2009 O O . LEU A 1 249 ? 5.436 -2.954 -14.567 1.00 95.06 249 LEU A O 1
ATOM 2013 N N . GLU A 1 250 ? 3.578 -3.970 -15.329 1.00 96.69 250 GLU A N 1
ATOM 2014 C CA . GLU A 1 250 ? 2.743 -2.778 -15.297 1.00 96.69 250 GLU A CA 1
ATOM 2015 C C . GLU A 1 250 ? 1.728 -2.881 -14.161 1.00 96.69 250 GLU A C 1
ATOM 2017 O O . GLU A 1 250 ? 0.798 -3.682 -14.185 1.00 96.69 250 GLU A O 1
ATOM 2022 N N . PHE A 1 251 ? 1.910 -2.049 -13.144 1.00 97.94 251 PHE A N 1
ATOM 2023 C CA . PHE A 1 251 ? 0.997 -1.929 -12.017 1.00 97.94 251 PHE A CA 1
ATOM 2024 C C . PHE A 1 251 ? -0.032 -0.846 -12.316 1.00 97.94 251 PHE A C 1
ATOM 2026 O O . PHE A 1 251 ? 0.321 0.321 -12.493 1.00 97.94 251 PHE A O 1
ATOM 2033 N N . GLN A 1 252 ? -1.301 -1.235 -12.386 1.00 97.94 252 GLN A N 1
ATOM 2034 C CA . GLN A 1 252 ? -2.418 -0.340 -12.659 1.00 97.94 252 GLN A CA 1
ATOM 2035 C C . GLN A 1 252 ? -3.194 -0.074 -11.376 1.00 97.94 252 GLN A C 1
ATOM 2037 O O . GLN A 1 252 ? -3.805 -0.978 -10.811 1.00 97.94 252 GLN A O 1
ATOM 2042 N N . TYR A 1 253 ? -3.175 1.179 -10.932 1.00 98.31 253 TYR A N 1
ATOM 2043 C CA . TYR A 1 253 ? -3.910 1.660 -9.768 1.00 98.31 253 TYR A CA 1
ATOM 2044 C C . TYR A 1 253 ? -5.139 2.434 -10.236 1.00 98.31 253 TYR A C 1
ATOM 2046 O O . TYR A 1 253 ? -5.006 3.514 -10.821 1.00 98.31 253 TYR A O 1
ATOM 2054 N N . THR A 1 254 ? -6.328 1.895 -9.982 1.00 97.44 254 THR A N 1
ATOM 2055 C CA . THR A 1 254 ? -7.590 2.514 -10.393 1.00 97.44 254 THR A CA 1
ATOM 2056 C C . THR A 1 254 ? -8.136 3.367 -9.263 1.00 97.44 254 THR A C 1
ATOM 2058 O O . THR A 1 254 ? -8.404 2.870 -8.167 1.00 97.44 254 THR A O 1
ATOM 2061 N N . TYR A 1 255 ? -8.348 4.647 -9.549 1.00 97.31 255 TYR A N 1
ATOM 2062 C CA . TYR A 1 255 ? -8.863 5.623 -8.603 1.00 97.31 255 TYR A CA 1
ATOM 2063 C C . TYR A 1 255 ? -10.229 6.153 -9.020 1.00 97.31 255 TYR A C 1
ATOM 2065 O O . TYR A 1 255 ? -10.457 6.463 -10.190 1.00 97.31 255 TYR A O 1
ATOM 2073 N N . THR A 1 256 ? -11.093 6.365 -8.032 1.00 95.06 256 THR A N 1
ATOM 2074 C CA . THR A 1 256 ? -12.372 7.069 -8.179 1.00 95.06 256 THR A CA 1
ATOM 2075 C C . THR A 1 256 ? -12.333 8.380 -7.398 1.00 95.06 256 THR A C 1
ATOM 2077 O O . THR A 1 256 ? -11.785 8.441 -6.298 1.00 95.06 256 THR A O 1
ATOM 2080 N N . LEU A 1 257 ? -12.899 9.444 -7.962 1.00 92.12 257 LEU A N 1
ATOM 2081 C CA . LEU A 1 257 ? -13.075 10.725 -7.289 1.00 92.12 257 LEU A CA 1
ATOM 2082 C C . LEU A 1 257 ? -14.272 10.643 -6.331 1.00 92.12 257 LEU A C 1
ATOM 2084 O O . LEU A 1 257 ? -15.403 10.416 -6.752 1.00 92.12 257 LEU A O 1
ATOM 2088 N N . ASN A 1 258 ? -14.027 10.871 -5.046 1.00 88.31 258 ASN A N 1
ATOM 2089 C CA . ASN A 1 258 ? -15.034 10.917 -3.994 1.00 88.31 258 ASN A CA 1
ATOM 2090 C C . ASN A 1 258 ? -14.779 12.136 -3.095 1.00 88.31 258 ASN A C 1
ATOM 2092 O O . ASN A 1 258 ? -13.713 12.247 -2.494 1.00 88.31 258 ASN A O 1
ATOM 2096 N N . ASN A 1 259 ? -15.739 13.064 -3.012 1.00 83.38 259 ASN A N 1
ATOM 2097 C CA . ASN A 1 259 ? -15.655 14.275 -2.181 1.00 83.38 259 ASN A CA 1
ATOM 2098 C C . ASN A 1 259 ? -14.304 15.015 -2.310 1.00 83.38 259 ASN A C 1
ATOM 2100 O O . ASN A 1 259 ? -13.617 15.262 -1.320 1.00 83.38 259 ASN A O 1
ATOM 2104 N N . ASN A 1 260 ? -13.902 15.332 -3.547 1.00 83.69 260 ASN A N 1
ATOM 2105 C CA . ASN A 1 260 ? -12.641 16.014 -3.886 1.00 83.69 260 ASN A CA 1
ATOM 2106 C C . ASN A 1 260 ? -11.346 15.271 -3.510 1.00 83.69 260 ASN A C 1
ATOM 2108 O O . ASN A 1 260 ? -10.259 15.847 -3.582 1.00 83.69 260 ASN A O 1
ATOM 2112 N N . SER A 1 261 ? -11.443 13.983 -3.183 1.00 88.88 261 SER A N 1
ATOM 2113 C CA . SER A 1 261 ? -10.306 13.095 -2.942 1.00 88.88 261 SER A CA 1
ATOM 2114 C C . SER A 1 261 ? -10.347 11.898 -3.884 1.00 88.88 261 SER A C 1
ATOM 2116 O O . SER A 1 261 ? -11.417 11.387 -4.200 1.00 88.88 261 SER A O 1
ATOM 2118 N N . TYR A 1 262 ? -9.185 11.427 -4.328 1.00 94.12 262 TYR A N 1
ATOM 2119 C CA . TYR A 1 262 ? -9.103 10.155 -5.038 1.00 94.12 262 TYR A CA 1
ATOM 2120 C C . TYR A 1 262 ? -8.957 9.014 -4.047 1.00 94.12 262 TYR A C 1
ATOM 2122 O O . TYR A 1 262 ? -8.116 9.072 -3.148 1.00 94.12 262 TYR A O 1
ATOM 2130 N N . ILE A 1 263 ? -9.777 7.988 -4.242 1.00 95.38 263 ILE A N 1
ATOM 2131 C CA . ILE A 1 263 ? -9.748 6.746 -3.477 1.00 95.38 263 ILE A CA 1
ATOM 2132 C C . ILE A 1 263 ? -9.391 5.593 -4.411 1.00 95.38 263 ILE A C 1
ATOM 2134 O O . ILE A 1 263 ? -9.871 5.542 -5.543 1.00 95.38 263 ILE A O 1
ATOM 2138 N N . LEU A 1 264 ? -8.520 4.701 -3.956 1.00 97.19 264 LEU A N 1
ATOM 2139 C CA . LEU A 1 264 ? -8.129 3.488 -4.656 1.00 97.19 264 LEU A CA 1
ATOM 2140 C C . LEU A 1 264 ? -9.296 2.502 -4.612 1.00 97.19 264 LEU A C 1
ATOM 2142 O O . LEU A 1 264 ? -9.735 2.097 -3.535 1.00 97.19 264 LEU A O 1
ATOM 2146 N N . THR A 1 265 ? -9.791 2.120 -5.782 1.00 96.06 265 THR A N 1
ATOM 2147 C CA . THR A 1 265 ? -10.937 1.214 -5.920 1.00 96.06 265 THR A CA 1
ATOM 2148 C C . THR A 1 265 ? -10.565 -0.131 -6.514 1.00 96.06 265 THR A C 1
ATOM 2150 O O . THR A 1 265 ? -11.285 -1.096 -6.287 1.00 96.06 265 THR A O 1
ATOM 2153 N N . ASP A 1 266 ? -9.464 -0.205 -7.263 1.00 96.69 266 ASP A N 1
ATOM 2154 C CA . ASP A 1 266 ? -8.990 -1.459 -7.841 1.00 96.69 266 ASP A CA 1
ATOM 2155 C C . ASP A 1 266 ? -7.479 -1.422 -8.121 1.00 96.69 266 ASP A C 1
ATOM 2157 O O . ASP A 1 266 ? -6.866 -0.349 -8.175 1.00 96.69 266 ASP A O 1
ATOM 2161 N N . PHE A 1 267 ? -6.886 -2.600 -8.291 1.00 97.62 267 PHE A N 1
ATOM 2162 C CA . PHE A 1 267 ? -5.476 -2.793 -8.599 1.00 97.62 267 PHE A CA 1
ATOM 2163 C C . PHE A 1 267 ? -5.274 -4.008 -9.505 1.00 97.62 267 PHE A C 1
ATOM 2165 O O . PHE A 1 267 ? -5.752 -5.092 -9.195 1.00 97.62 267 PHE A O 1
ATOM 2172 N N . ASN A 1 268 ? -4.493 -3.856 -10.573 1.00 96.12 268 ASN A N 1
ATOM 2173 C CA . ASN A 1 268 ? -4.159 -4.962 -11.469 1.00 96.12 268 ASN A CA 1
ATOM 2174 C C . ASN A 1 268 ? -2.667 -4.983 -11.802 1.00 96.12 268 ASN A C 1
ATOM 2176 O O . ASN A 1 268 ? -2.013 -3.941 -11.881 1.00 96.12 268 ASN A O 1
ATOM 2180 N N . ILE A 1 269 ? -2.146 -6.186 -12.036 1.00 94.88 269 ILE A N 1
ATOM 2181 C CA . ILE A 1 269 ? -0.818 -6.402 -12.606 1.00 94.88 269 ILE A CA 1
ATOM 2182 C C . ILE A 1 269 ? -1.017 -6.830 -14.056 1.00 94.88 269 ILE A C 1
ATOM 2184 O O . ILE A 1 269 ? -1.680 -7.830 -14.321 1.00 94.88 269 ILE A O 1
ATOM 2188 N N . VAL A 1 270 ? -0.447 -6.071 -14.983 1.00 89.44 270 VAL A N 1
ATOM 2189 C CA . VAL A 1 270 ? -0.454 -6.373 -16.412 1.00 89.44 270 VAL A CA 1
ATOM 2190 C C . VAL A 1 270 ? 0.948 -6.839 -16.806 1.00 89.44 270 VAL A C 1
ATOM 2192 O O . VAL A 1 270 ? 1.938 -6.163 -16.511 1.00 89.44 270 VAL A O 1
ATOM 2195 N N . SER A 1 271 ? 1.014 -8.020 -17.423 1.00 68.44 271 SER A N 1
ATOM 2196 C CA . SER A 1 271 ? 2.220 -8.620 -18.013 1.00 68.44 271 SER A CA 1
ATOM 2197 C C . SER A 1 271 ? 2.200 -8.518 -19.532 1.00 68.44 271 SER A C 1
ATOM 2199 O O . SER A 1 271 ? 1.095 -8.737 -20.086 1.00 68.44 271 SER A O 1
#

Secondary structure (DSSP, 8-state):
----HHHHHHHHHHHHHHHHHHHHHHHHHHHHTT------------------PPPPP-GGGGGG--HHHHHHHHHHTT-SS-HHHHHHTS-HHHHHHHTTTTHHH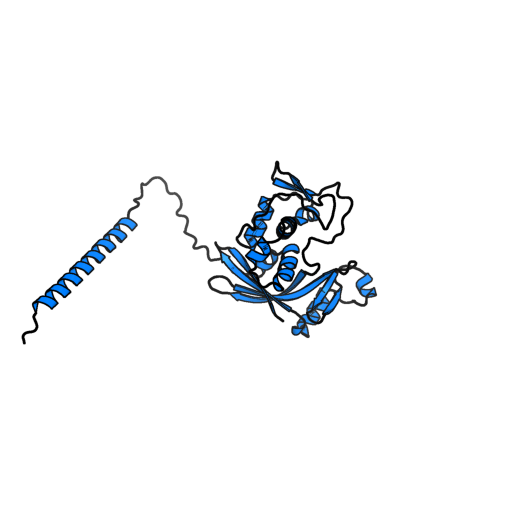HHT--EEHHHHHHHHHHHHSS--------B--TT-SS-SEEEETTTTEEEE-TT-----S--SSS-S-EEEEEEEEEEEEETTEEEEEEEEEEEEE-SS-EEEE-TT--EEEESS-GGGTTTT--S-HHHHHHHHHHH-GGGSEEEEEEEEEETTEEEEEEEEEE-

Foldseek 3Di:
DDDDPVVVVVVVVVVVVVVVVVVVVVVVVVVVVPDPDDDDDDDDDDDPPPPPPQDDDDPVLVVLFDQLNQLQLVVCQPDPDWPLVSLLPDDLLSLLVRLVVCCCVPVVDKDAPVSSQVSQCLAAVDRSPHDQQAHPADPDPDGQWGADPVRRIIHGDPPCPDDDPRGDPTDQKGKAFDAWPDWADDPFWTKTKGFTFIWHDPSPFIWTAFPVGDIDTADDDPCCVVVVNPDHPVRVVVVCVVPPSVRTKIKIFTWGDDPSGTYTGDIHIHD

pLDDT: mean 80.01, std 18.99, range [28.22, 98.31]

Radius of gyration: 29.5 Å; chains: 1; bounding box: 102×60×70 Å

Sequence (271 aa):
MDFDTNDNKNIIGVIVILCLIFIVIGLTFLLTSKKVKQSESNPTAIKKIDTEVAKPLTEQELNKLNDGFLRALYSYSTTETDLITYLSNLNNNQKLYLGDIMKVKNNNTSLSIADIKNNLINILGNDISIKGEDYYIGEAEQPFIKYNDTNGEFKINEEYENGSDQLTDLSTKKLYNYKVKSIDKTENGGIITVYGMYKNHDGFQEYIENDKGIKRYIGVDDRLEEFGYPDTEEMYLTNLYQNDTQQFLEFQYTYTLNNNSYILTDFNIVS